Protein AF-A0A8H8SWU2-F1 (afdb_monomer_lite)

pLDDT: mean 76.62, std 19.11, range [28.39, 96.44]

Foldseek 3Di:
DLPLVVVVVVVVPDDDDDDDDDDDDPDLVCPVCVLVVVLVPDPPPDPDSQPCLPDPVVLVVLLVLLVVLQVVFPQHQPDPPVLSVVSSCLSSVQSVPDPLSSLLSVLLSSQSVCSVVVPCVCLVVSVVSLVVSLVVLVVVCVDPDDPVVNLVSLLSNLSSLLSCLRRRDPDDSVVSLLVNVVSLLVSQVVDPVLADDPRDNQARALLSQQQDSRQSSVSSLQCQLSCCVVVVNARNGHHDLDDPDDRPSDTPNCSNRVDDSVVSSVSNLVRCVSVVPPPRDDDD

Sequence (284 aa):
MIYPIYLRLQVRQLVPAGPVGTPGHRGSASVFRQIIKLYSQLPKSLSDPFNFLDDQWFIQHIVAQTEGTMGYWYFRPLQKCDSRQQIQLKVSGRLNNTKFTRWIYLAVIGIVRSFLTGDMSHIQLHNSWMDYIQGSLAAELTLDLAPREMQERWSEWLHVSLIKTVFINNLNAYQALRNIAPIFLQVIYSMPTLWPAHSDLARVPLPGILDLPTHQFAYFSLIDCTYAMVSGLPQQVEYDTTIHSPLPSSSRYQITHGFPNELLLMLADINACRDMSPHARRRG

Radius of gyration: 19.98 Å; chains: 1; bounding box: 65×40×62 Å

Secondary structure (DSSP, 8-state):
--HHHHHHHHTTT------------TTSHHHHHHHHHHHHHS-TT-S-TTGGGGSHHHHHHHHHHHHHHHTT-SS--S-HHHHHHHHHHHHHHHHTT-HHHHHHHHHHHHHHHHHHHT--TTHHHHHHHHHHHHHHHHHHTTS---HHHHHHHHHHHHHHHHHIIIII--S-HHHHHHHHHHHHHHHHHT-GGGS-TT--TTSEEHHHHHHSS-SHHHHHHHHHHHHHHHH-PPPSSPEE---SSPPPTT-HHHHHHS--HHHHHHHHHHHHHHTT-TTS----

Structure (mmCIF, N/CA/C/O backbone):
data_AF-A0A8H8SWU2-F1
#
_entry.id   AF-A0A8H8SWU2-F1
#
loop_
_atom_site.group_PDB
_atom_site.id
_atom_site.type_symbol
_atom_site.label_atom_id
_atom_site.label_alt_id
_atom_site.label_comp_id
_atom_site.label_asym_id
_atom_site.label_entity_id
_atom_site.label_seq_id
_atom_site.pdbx_PDB_ins_code
_atom_site.Cartn_x
_atom_site.Cartn_y
_atom_site.Cartn_z
_atom_site.occupancy
_atom_site.B_iso_or_equiv
_atom_site.auth_seq_id
_atom_site.auth_comp_id
_atom_site.auth_asym_id
_atom_site.auth_atom_id
_atom_site.pdbx_PDB_model_num
ATOM 1 N N . MET A 1 1 ? 8.836 4.139 10.168 1.00 44.00 1 MET A N 1
ATOM 2 C CA . MET A 1 1 ? 7.844 3.079 10.459 1.00 44.00 1 MET A CA 1
ATOM 3 C C . MET A 1 1 ? 8.453 1.663 10.339 1.00 44.00 1 MET A C 1
ATOM 5 O O . MET A 1 1 ? 7.786 0.756 9.878 1.00 44.00 1 MET A O 1
ATOM 9 N N . ILE A 1 2 ? 9.694 1.452 10.813 1.00 36.22 2 ILE A N 1
ATOM 10 C CA . ILE A 1 2 ? 10.318 0.116 11.021 1.00 36.22 2 ILE A CA 1
ATOM 11 C C . ILE A 1 2 ? 9.847 -0.491 12.365 1.00 36.22 2 ILE A C 1
ATOM 13 O O . ILE A 1 2 ? 9.845 -1.699 12.577 1.00 36.22 2 ILE A O 1
ATOM 17 N N . TYR A 1 3 ? 9.354 0.377 13.253 1.00 32.00 3 TYR A N 1
ATOM 18 C CA . TYR A 1 3 ? 8.929 0.075 14.615 1.00 32.00 3 TYR A CA 1
ATOM 19 C C . TYR A 1 3 ? 7.795 -0.960 14.752 1.00 32.00 3 TYR A C 1
ATOM 21 O O . TYR A 1 3 ? 7.921 -1.793 15.637 1.00 32.00 3 TYR A O 1
ATOM 29 N N . PRO A 1 4 ? 6.726 -1.011 13.926 1.00 42.41 4 PRO A N 1
ATOM 30 C CA . PRO A 1 4 ? 5.645 -1.976 14.158 1.00 42.41 4 PRO A CA 1
ATOM 31 C C . PRO A 1 4 ? 6.053 -3.437 13.951 1.00 42.41 4 PRO A C 1
ATOM 33 O O . PRO A 1 4 ? 5.620 -4.315 14.695 1.00 42.41 4 PRO A O 1
ATOM 36 N N . ILE A 1 5 ? 6.931 -3.682 12.974 1.00 40.34 5 ILE A N 1
ATOM 37 C CA . ILE A 1 5 ? 7.458 -5.016 12.665 1.00 40.34 5 ILE A CA 1
ATOM 38 C C . ILE A 1 5 ? 8.528 -5.404 13.700 1.00 40.34 5 ILE A C 1
ATOM 40 O O . ILE A 1 5 ? 8.517 -6.527 14.199 1.00 40.34 5 ILE A O 1
ATOM 44 N N . TYR A 1 6 ? 9.389 -4.459 14.103 1.00 29.55 6 TYR A N 1
ATOM 45 C CA . TYR A 1 6 ? 10.455 -4.705 15.083 1.00 29.55 6 TYR A CA 1
ATOM 46 C C . TYR A 1 6 ? 9.938 -4.861 16.530 1.00 29.55 6 TYR A C 1
ATOM 48 O O . TYR A 1 6 ? 10.383 -5.762 17.240 1.00 29.55 6 TYR A O 1
ATOM 56 N N . LEU A 1 7 ? 8.946 -4.067 16.969 1.00 36.44 7 LEU A N 1
ATOM 57 C CA . LEU A 1 7 ? 8.389 -4.177 18.329 1.00 36.44 7 LEU A CA 1
ATOM 58 C C . LEU A 1 7 ? 7.628 -5.492 18.530 1.00 36.44 7 LEU A C 1
ATOM 60 O O . LEU A 1 7 ? 7.727 -6.093 19.595 1.00 36.44 7 LEU A O 1
ATOM 64 N N . ARG A 1 8 ? 6.901 -5.988 17.516 1.00 39.88 8 ARG A N 1
ATOM 65 C CA . ARG A 1 8 ? 6.220 -7.293 17.619 1.00 39.88 8 ARG A CA 1
ATOM 66 C C . ARG A 1 8 ? 7.202 -8.463 17.728 1.00 39.88 8 ARG A C 1
ATOM 68 O O . ARG A 1 8 ? 6.866 -9.460 18.364 1.00 39.88 8 ARG A O 1
ATOM 75 N N . LEU A 1 9 ? 8.399 -8.343 17.149 1.00 35.00 9 LEU A N 1
ATOM 76 C CA . LEU A 1 9 ? 9.459 -9.346 17.283 1.00 35.00 9 LEU A CA 1
ATOM 77 C C . LEU A 1 9 ? 10.147 -9.278 18.660 1.00 35.00 9 LEU A C 1
ATOM 79 O O . LEU A 1 9 ? 10.429 -10.325 19.238 1.00 35.00 9 LEU A O 1
ATOM 83 N N . GLN A 1 10 ? 10.333 -8.085 19.238 1.00 29.61 10 GLN A N 1
ATOM 84 C CA . GLN A 1 10 ? 10.930 -7.916 20.575 1.00 29.61 10 GLN A CA 1
ATOM 85 C C . GLN A 1 10 ? 9.982 -8.233 21.744 1.00 29.61 10 GLN A C 1
ATOM 87 O O . GLN A 1 10 ? 10.427 -8.788 22.747 1.00 29.61 10 GLN A O 1
ATOM 92 N N . VAL A 1 11 ? 8.675 -7.966 21.623 1.00 34.31 11 VAL A N 1
ATOM 93 C CA . VAL A 1 11 ? 7.683 -8.260 22.685 1.00 34.31 11 VAL A CA 1
ATOM 94 C C . VAL A 1 11 ? 7.559 -9.769 22.975 1.00 34.31 11 VAL A C 1
ATOM 96 O O . VAL A 1 11 ? 7.060 -10.158 24.025 1.00 34.31 11 VAL A O 1
ATOM 99 N N . ARG A 1 12 ? 8.081 -10.646 22.104 1.00 37.50 12 ARG A N 1
ATOM 100 C CA . ARG A 1 12 ? 8.150 -12.096 22.360 1.00 37.50 12 ARG A CA 1
ATOM 101 C C . ARG A 1 12 ? 9.291 -12.539 23.285 1.00 37.50 12 ARG A C 1
ATOM 103 O O . ARG A 1 12 ? 9.260 -13.690 23.704 1.00 37.50 12 ARG A O 1
ATOM 110 N N . GLN A 1 13 ? 10.276 -11.692 23.601 1.00 33.66 13 GLN A N 1
ATOM 111 C CA . GLN A 1 13 ? 11.472 -12.134 24.341 1.00 33.66 13 GLN A CA 1
ATOM 112 C C . GLN A 1 13 ? 11.613 -11.611 25.773 1.00 33.66 13 GLN A C 1
ATOM 114 O O . GLN A 1 13 ? 12.498 -12.080 26.481 1.00 33.66 13 GLN A O 1
ATOM 119 N N . LEU A 1 14 ? 10.754 -10.710 26.254 1.00 31.16 14 LEU A N 1
ATOM 120 C CA . LEU A 1 14 ? 10.855 -10.209 27.628 1.00 31.16 14 LEU A CA 1
ATOM 121 C C . LEU A 1 14 ? 9.473 -10.057 28.269 1.00 31.16 14 LEU A C 1
ATOM 123 O O . LEU A 1 14 ? 8.793 -9.050 28.098 1.00 31.16 14 LEU A O 1
ATOM 127 N N . VAL A 1 15 ? 9.092 -11.065 29.052 1.00 37.22 15 VAL A N 1
ATOM 128 C CA . VAL A 1 15 ? 8.190 -10.905 30.199 1.00 37.22 15 VAL A CA 1
ATOM 129 C C . VAL A 1 15 ? 9.073 -11.037 31.439 1.00 37.22 15 VAL A C 1
ATOM 131 O O . VAL A 1 15 ? 9.775 -12.039 31.576 1.00 37.22 15 VAL A O 1
ATOM 134 N N . PRO A 1 16 ? 9.088 -10.025 32.320 1.00 33.72 16 PRO A N 1
ATOM 135 C CA . PRO A 1 16 ? 8.456 -10.255 33.615 1.00 33.72 16 PRO A CA 1
ATOM 136 C C . PRO A 1 16 ? 7.564 -9.104 34.104 1.00 33.72 16 PRO A C 1
ATOM 138 O O . PRO A 1 16 ? 7.614 -7.970 33.635 1.00 33.72 16 PRO A O 1
ATOM 141 N N . ALA A 1 17 ? 6.709 -9.485 35.052 1.00 34.94 17 ALA A N 1
ATOM 142 C CA . ALA A 1 17 ? 5.621 -8.740 35.665 1.00 34.94 17 ALA A CA 1
ATOM 143 C C . ALA A 1 17 ? 6.065 -7.672 36.685 1.00 34.94 17 ALA A C 1
ATOM 145 O O . ALA A 1 17 ? 7.086 -7.832 37.347 1.00 34.94 17 ALA A O 1
ATOM 146 N N . GLY A 1 18 ? 5.215 -6.661 36.908 1.00 28.52 18 GLY A N 1
ATOM 147 C CA . GLY A 1 18 ? 5.232 -5.846 38.133 1.00 28.52 18 GLY A CA 1
ATOM 148 C C . GLY A 1 18 ? 4.780 -4.388 37.947 1.00 28.52 18 GLY A C 1
ATOM 149 O O . GLY A 1 18 ? 5.318 -3.729 37.064 1.00 28.52 18 GLY A O 1
ATOM 150 N N . PRO A 1 19 ? 3.817 -3.858 38.735 1.00 54.34 19 PRO A N 1
ATOM 151 C CA . PRO A 1 19 ? 3.089 -2.625 38.411 1.00 54.34 19 PRO A CA 1
ATOM 152 C C . PRO A 1 19 ? 3.571 -1.395 39.199 1.00 54.34 19 PRO A C 1
ATOM 154 O O . PRO A 1 19 ? 3.908 -1.517 40.370 1.00 54.34 19 PRO A O 1
ATOM 157 N N . VAL A 1 20 ? 3.468 -0.192 38.617 1.00 31.98 20 VAL A N 1
ATOM 158 C CA . VAL A 1 20 ? 3.380 1.085 39.361 1.00 31.98 20 VAL A CA 1
ATOM 159 C C . VAL A 1 20 ? 2.509 2.069 38.572 1.00 31.98 20 VAL A C 1
ATOM 161 O O . VAL A 1 20 ? 2.635 2.183 37.355 1.00 31.98 20 VAL A O 1
ATOM 164 N N . GLY A 1 21 ? 1.573 2.724 39.264 1.00 28.39 21 GLY A N 1
ATOM 165 C CA . GLY A 1 21 ? 0.477 3.482 38.667 1.00 28.39 21 GLY A CA 1
ATOM 166 C C . GLY A 1 21 ? 0.560 5.012 38.689 1.00 28.39 21 GLY A C 1
ATOM 167 O O . GLY A 1 21 ? 1.433 5.625 39.294 1.00 28.39 21 GLY A O 1
ATOM 168 N N . THR A 1 22 ? -0.515 5.559 38.101 1.00 30.58 22 THR A N 1
ATOM 169 C CA . THR A 1 22 ? -1.047 6.944 38.070 1.00 30.58 22 THR A CA 1
ATOM 170 C C . THR A 1 22 ? -0.366 7.954 37.122 1.00 30.58 22 THR A C 1
ATOM 172 O O . THR A 1 22 ? 0.824 7.828 36.864 1.00 30.58 22 THR A O 1
ATOM 175 N N . PRO A 1 23 ? -1.060 9.019 36.647 1.00 36.50 23 PRO A N 1
ATOM 176 C CA . PRO A 1 23 ? -2.498 9.179 36.386 1.00 36.50 23 PRO A CA 1
ATOM 177 C C . PRO A 1 23 ? -2.835 9.753 34.982 1.00 36.50 23 PRO A C 1
ATOM 179 O O . PRO A 1 23 ? -2.138 10.589 34.424 1.00 36.50 23 PRO A O 1
ATOM 182 N N . GLY A 1 24 ? -4.018 9.388 34.473 1.00 33.84 24 GLY A N 1
ATOM 183 C CA . GLY A 1 24 ? -4.935 10.332 33.819 1.00 33.84 24 GLY A CA 1
ATOM 184 C C . GLY A 1 24 ? -4.588 10.909 32.441 1.00 33.84 24 GLY A C 1
ATOM 185 O O . GLY A 1 24 ? -4.357 12.106 32.327 1.00 33.84 24 GLY A O 1
ATOM 186 N N . HIS A 1 25 ? -4.791 10.137 31.369 1.00 35.16 25 HIS A N 1
ATOM 187 C CA . HIS A 1 25 ? -5.171 10.689 30.057 1.00 35.16 25 HIS A CA 1
ATOM 188 C C . HIS A 1 25 ? -6.421 9.981 29.518 1.00 35.16 25 HIS A C 1
ATOM 190 O O . HIS A 1 25 ? -6.392 9.042 28.725 1.00 35.16 25 HIS A O 1
ATOM 196 N N . ARG A 1 26 ? -7.569 10.462 30.006 1.00 34.72 26 ARG A N 1
ATOM 197 C CA . ARG A 1 26 ? -8.936 10.001 29.719 1.00 34.72 26 ARG A CA 1
ATOM 198 C C . ARG A 1 26 ? -9.427 10.490 28.339 1.00 34.72 26 ARG A C 1
ATOM 200 O O . ARG A 1 26 ? -10.476 11.111 28.247 1.00 34.72 26 ARG A O 1
ATOM 207 N N . GLY A 1 27 ? -8.655 10.255 27.273 1.00 43.28 27 GLY A N 1
ATOM 208 C CA . GLY A 1 27 ? -8.936 10.806 25.933 1.00 43.28 27 GLY A CA 1
ATOM 209 C C . GLY A 1 27 ? -9.269 9.795 24.826 1.00 43.28 27 GLY A C 1
ATOM 210 O O . GLY A 1 27 ? -9.875 10.172 23.832 1.00 43.28 27 GLY A O 1
ATOM 211 N N . SER A 1 28 ? -8.903 8.515 24.968 1.00 45.69 28 SER A N 1
ATOM 212 C CA . SER A 1 28 ? -9.044 7.508 23.890 1.00 45.69 28 SER A CA 1
ATOM 213 C C . SER A 1 28 ? -10.372 6.738 23.949 1.00 45.69 28 SER A C 1
ATOM 215 O O . SER A 1 28 ? -11.098 6.646 22.961 1.00 45.69 28 SER A O 1
ATOM 217 N N . ALA A 1 29 ? -10.772 6.303 25.149 1.00 43.69 29 ALA A N 1
ATOM 218 C CA . ALA A 1 29 ? -12.037 5.600 25.388 1.00 43.69 29 ALA A CA 1
ATOM 219 C C . ALA A 1 29 ? -13.292 6.461 25.127 1.00 43.69 29 ALA A C 1
ATOM 221 O O . ALA A 1 29 ? -14.401 5.933 25.122 1.00 43.69 29 ALA A O 1
ATOM 222 N N . SER A 1 30 ? -13.135 7.775 24.931 1.00 50.62 30 SER A N 1
ATOM 223 C CA . SER A 1 30 ? -14.238 8.717 24.710 1.00 50.62 30 SER A CA 1
ATOM 224 C C . SER A 1 30 ? -14.767 8.680 23.280 1.00 50.62 30 SER A C 1
ATOM 226 O O . SER A 1 30 ? -15.975 8.701 23.110 1.00 50.62 30 SER A O 1
ATOM 228 N N . VAL A 1 31 ? -13.904 8.591 22.262 1.00 48.97 31 VAL A N 1
ATOM 229 C CA . VAL A 1 31 ? -14.303 8.812 20.856 1.00 48.97 31 VAL A CA 1
ATOM 230 C C . VAL A 1 31 ? -15.020 7.598 20.274 1.00 48.97 31 VAL A C 1
ATOM 232 O O . VAL A 1 31 ? -16.099 7.742 19.716 1.00 48.97 31 VAL A O 1
ATOM 235 N N . PHE A 1 32 ? -14.501 6.385 20.485 1.00 49.84 32 PHE A N 1
ATOM 236 C CA . PHE A 1 32 ? -15.190 5.160 20.059 1.00 49.84 32 PHE A CA 1
ATOM 237 C C . PHE A 1 32 ? -16.475 4.919 20.848 1.00 49.84 32 PHE A C 1
ATOM 239 O O . PHE A 1 32 ? -17.486 4.542 20.264 1.00 49.84 32 PHE A O 1
ATOM 246 N N . ARG A 1 33 ? -16.489 5.219 22.157 1.00 51.34 33 ARG A N 1
ATOM 247 C CA . ARG A 1 33 ? -17.743 5.237 22.921 1.00 51.34 33 ARG A CA 1
ATOM 248 C C . ARG A 1 33 ? -18.673 6.342 22.453 1.00 51.34 33 ARG A C 1
ATOM 250 O O . ARG A 1 33 ? -19.863 6.109 22.495 1.00 51.34 33 ARG A O 1
ATOM 257 N N . GLN A 1 34 ? -18.190 7.505 22.018 1.00 51.78 34 GLN A N 1
ATOM 258 C CA . GLN A 1 34 ? -19.027 8.572 21.462 1.00 51.78 34 GLN A CA 1
ATOM 259 C C . GLN A 1 34 ? -19.604 8.176 20.110 1.00 51.78 34 GLN A C 1
ATOM 261 O O . GLN A 1 34 ? -20.789 8.387 19.928 1.00 51.78 34 GLN A O 1
ATOM 266 N N . ILE A 1 35 ? -18.840 7.541 19.218 1.00 57.09 35 ILE A N 1
ATOM 267 C CA . ILE A 1 35 ? -19.334 7.028 17.931 1.00 57.09 35 ILE A CA 1
ATOM 268 C C . ILE A 1 35 ? -20.343 5.898 18.166 1.00 57.09 35 ILE A C 1
ATOM 270 O O . ILE A 1 35 ? -21.431 5.944 17.611 1.00 57.09 35 ILE A O 1
ATOM 274 N N . ILE A 1 36 ? -20.058 4.943 19.061 1.00 54.06 36 ILE A N 1
ATOM 275 C CA . ILE A 1 36 ? -21.003 3.875 19.444 1.00 54.06 36 ILE A CA 1
ATOM 276 C C . ILE A 1 36 ? -22.222 4.439 20.195 1.00 54.06 36 ILE A C 1
ATOM 278 O O . ILE A 1 36 ? -23.331 3.945 20.024 1.00 54.06 36 ILE A O 1
ATOM 282 N N . LYS A 1 37 ? -22.056 5.483 21.015 1.00 48.59 37 LYS A N 1
ATOM 283 C CA . LYS A 1 37 ? -23.148 6.149 21.741 1.00 48.59 37 LYS A CA 1
ATOM 284 C C . LYS A 1 37 ? -24.030 6.950 20.786 1.00 48.59 37 LYS A C 1
ATOM 286 O O . LYS A 1 37 ? -25.243 6.805 20.861 1.00 48.59 37 LYS A O 1
ATOM 291 N N . LEU A 1 38 ? -23.438 7.711 19.866 1.00 48.78 38 LEU A N 1
ATOM 292 C CA . LEU A 1 38 ? -24.122 8.379 18.755 1.00 48.78 38 LEU A CA 1
ATOM 293 C C . LEU A 1 38 ? -24.881 7.346 17.915 1.00 48.78 38 LEU A C 1
ATOM 295 O O . LEU A 1 38 ? -26.066 7.521 17.661 1.00 48.78 38 LEU A O 1
ATOM 299 N N . TYR A 1 39 ? -24.241 6.217 17.605 1.00 47.94 39 TYR A N 1
ATOM 300 C CA . TYR A 1 39 ? -24.846 5.089 16.900 1.00 47.94 39 TYR A CA 1
ATOM 301 C C . TYR A 1 39 ? -26.035 4.473 17.653 1.00 47.94 39 TYR A C 1
ATOM 303 O O . TYR A 1 39 ? -27.092 4.252 17.075 1.00 47.94 39 TYR A O 1
ATOM 311 N N . SER A 1 40 ? -25.907 4.257 18.966 1.00 44.28 40 SER A N 1
ATOM 312 C CA . SER A 1 40 ? -26.980 3.712 19.812 1.00 44.28 40 SER A CA 1
ATOM 313 C C . SER A 1 40 ? -28.162 4.668 20.023 1.00 44.28 40 SER A C 1
ATOM 315 O O . SER A 1 40 ? -29.212 4.239 20.496 1.00 44.28 40 SER A O 1
ATOM 317 N N . GLN A 1 41 ? -27.985 5.955 19.704 1.00 40.69 41 GLN A N 1
ATOM 318 C CA . GLN A 1 41 ? -28.982 7.017 19.863 1.00 40.69 41 GLN A CA 1
ATOM 319 C C . GLN A 1 41 ? -29.679 7.396 18.546 1.00 40.69 41 GLN A C 1
ATOM 321 O O . GLN A 1 41 ? -30.662 8.136 18.576 1.00 40.69 41 GLN A O 1
ATOM 326 N N . LEU A 1 42 ? -29.207 6.896 17.400 1.00 37.84 42 LEU A N 1
ATOM 327 C CA . LEU A 1 42 ? -29.826 7.133 16.097 1.00 37.84 42 LEU A CA 1
ATOM 328 C C . LEU A 1 42 ? -31.060 6.223 15.908 1.00 37.84 42 LEU A C 1
ATOM 330 O O . LEU A 1 42 ? -31.004 5.034 16.237 1.00 37.84 42 LEU A O 1
ATOM 334 N N . PRO A 1 43 ? -32.187 6.740 15.377 1.00 31.89 43 PRO A N 1
ATOM 335 C CA . PRO A 1 43 ? -33.348 5.920 15.045 1.00 31.89 43 PRO A CA 1
ATOM 336 C C . PRO A 1 43 ? -32.945 4.795 14.086 1.00 31.89 43 PRO A C 1
ATOM 338 O O . PRO A 1 43 ? -32.294 5.043 13.072 1.00 31.89 43 PRO A O 1
ATOM 341 N N . LYS A 1 44 ? -33.378 3.560 14.373 1.00 43.72 44 LYS A N 1
ATOM 342 C CA . LYS A 1 44 ? -33.086 2.342 13.585 1.00 43.72 44 LYS A CA 1
ATOM 343 C C . LYS A 1 44 ? -33.573 2.388 12.119 1.00 43.72 44 LYS A C 1
ATOM 345 O O . LYS A 1 44 ? -33.449 1.393 11.418 1.00 43.72 44 LYS A O 1
ATOM 350 N N . SER A 1 45 ? -34.151 3.501 11.669 1.00 35.03 45 SER A N 1
ATOM 351 C CA . SER A 1 45 ? -34.711 3.699 10.329 1.00 35.03 45 SER A CA 1
ATOM 352 C C . SER A 1 45 ? -33.790 4.445 9.351 1.00 35.03 45 SER A C 1
ATOM 354 O O . SER A 1 45 ? -34.193 4.674 8.213 1.00 35.03 45 SER A O 1
ATOM 356 N N . LEU A 1 46 ? -32.565 4.824 9.738 1.00 38.38 46 LEU A N 1
ATOM 357 C CA . LEU A 1 46 ? -31.605 5.440 8.812 1.00 38.38 46 LEU A CA 1
ATOM 358 C C . LEU A 1 46 ? -30.866 4.371 7.994 1.00 38.38 46 LEU A C 1
ATOM 360 O O . LEU A 1 46 ? -30.198 3.502 8.543 1.00 38.38 46 LEU A O 1
ATOM 364 N N . SER A 1 47 ? -31.004 4.446 6.669 1.00 43.12 47 SER A N 1
ATOM 365 C CA . SER A 1 47 ? -30.539 3.433 5.707 1.00 43.12 47 SER A CA 1
ATOM 366 C C . SER A 1 47 ? -29.023 3.414 5.448 1.00 43.12 47 SER A C 1
ATOM 368 O O . SER A 1 47 ? -28.569 2.601 4.651 1.00 43.12 47 SER A O 1
ATOM 370 N N . ASP A 1 48 ? -28.225 4.240 6.128 1.00 52.50 48 ASP A N 1
ATOM 371 C CA . ASP A 1 48 ? -26.764 4.112 6.127 1.00 52.50 48 ASP A CA 1
ATOM 372 C C . ASP A 1 48 ? -26.204 4.558 7.496 1.00 52.50 48 ASP A C 1
ATOM 374 O O . ASP A 1 48 ? -26.393 5.715 7.894 1.00 52.50 48 ASP A O 1
ATOM 378 N N . PRO A 1 49 ? -25.541 3.664 8.255 1.00 53.09 49 PRO A N 1
ATOM 379 C CA . PRO A 1 49 ? -24.984 3.970 9.571 1.00 53.09 49 PRO A CA 1
ATOM 380 C C . PRO A 1 49 ? -23.841 5.006 9.550 1.00 53.09 49 PRO A C 1
ATOM 382 O O . PRO A 1 49 ? -23.343 5.384 10.614 1.00 53.09 49 PRO A O 1
ATOM 385 N N . PHE A 1 50 ? -23.439 5.491 8.370 1.00 60.59 50 PHE A N 1
ATOM 386 C CA . PHE A 1 50 ? -22.259 6.328 8.168 1.00 60.59 50 PHE A CA 1
ATOM 387 C C . PHE A 1 50 ? -22.514 7.730 7.596 1.00 60.59 50 PHE A C 1
ATOM 389 O O . PHE A 1 50 ? -21.548 8.427 7.297 1.00 60.59 50 PHE A O 1
ATOM 396 N N . ASN A 1 51 ? -23.761 8.208 7.514 1.00 62.16 51 ASN A N 1
ATOM 397 C CA . ASN A 1 51 ? -24.056 9.559 6.994 1.00 62.16 51 ASN A CA 1
ATOM 398 C C . ASN A 1 51 ? -23.321 10.697 7.738 1.00 62.16 51 ASN A C 1
ATOM 400 O O . ASN A 1 51 ? -23.067 11.753 7.170 1.00 62.16 51 ASN A O 1
ATOM 404 N N . PHE A 1 52 ? -22.938 10.496 9.005 1.00 67.00 52 PHE A N 1
ATOM 405 C CA . PHE A 1 52 ? -22.157 11.481 9.769 1.00 67.00 52 PHE A CA 1
ATOM 406 C C . PHE A 1 52 ? -20.711 11.646 9.266 1.00 67.00 52 PHE A C 1
ATOM 408 O O . PHE A 1 52 ? -20.038 12.606 9.636 1.00 67.00 52 PHE A O 1
ATOM 415 N N . LEU A 1 53 ? -20.209 10.714 8.449 1.00 69.88 53 LEU A N 1
ATOM 416 C CA . LEU A 1 53 ? -18.864 10.788 7.877 1.00 69.88 53 LEU A CA 1
ATOM 417 C C . LEU A 1 53 ? -18.747 11.848 6.778 1.00 69.88 53 LEU A C 1
ATOM 419 O O . LEU A 1 53 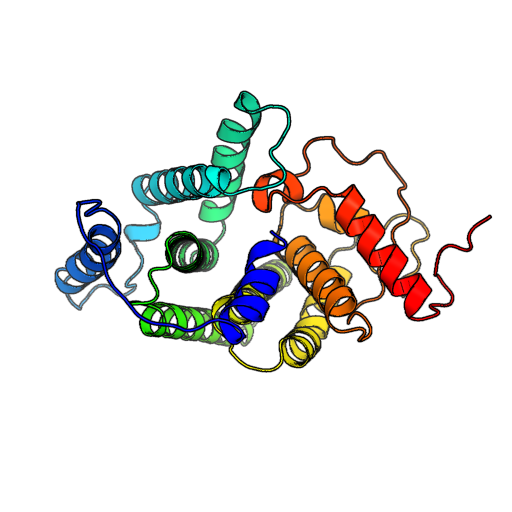? -17.632 12.227 6.426 1.00 69.88 53 LEU A O 1
ATOM 423 N N . ASP A 1 54 ? -19.873 12.335 6.260 1.00 69.81 54 ASP A N 1
ATOM 424 C CA . ASP A 1 54 ? -19.909 13.399 5.256 1.00 69.81 54 ASP A CA 1
ATOM 425 C C . ASP A 1 54 ? -19.831 14.803 5.885 1.00 69.81 54 ASP A C 1
ATOM 427 O O . ASP A 1 54 ? -19.730 15.801 5.172 1.00 69.81 54 ASP A O 1
ATOM 431 N N . ASP A 1 55 ? -19.845 14.899 7.220 1.00 75.25 55 ASP A N 1
ATOM 432 C CA . ASP A 1 55 ? -19.741 16.164 7.944 1.00 75.25 55 ASP A CA 1
ATOM 433 C C . ASP A 1 55 ? -18.313 16.741 7.867 1.00 75.25 55 ASP A C 1
ATOM 435 O O . ASP A 1 55 ? -17.307 16.049 8.063 1.00 75.25 55 ASP A O 1
ATOM 439 N N . GLN A 1 56 ? -18.213 18.056 7.663 1.00 77.31 56 GLN A N 1
ATOM 440 C CA . GLN A 1 56 ? -16.956 18.799 7.716 1.00 77.31 56 GLN A CA 1
ATOM 441 C C . GLN A 1 56 ? -16.227 18.611 9.056 1.00 77.31 56 GLN A C 1
ATOM 443 O O . GLN A 1 56 ? -14.991 18.601 9.098 1.00 77.31 56 GLN A O 1
ATOM 448 N N . TRP A 1 57 ? -16.973 18.418 10.147 1.00 80.81 57 TRP A N 1
ATOM 449 C CA . TRP A 1 57 ? -16.410 18.065 11.447 1.00 80.81 57 TRP A CA 1
ATOM 450 C C . TRP A 1 57 ? -15.596 16.765 11.391 1.00 80.81 57 TRP A C 1
ATOM 452 O O . TRP A 1 57 ? -14.497 16.707 11.949 1.00 80.81 57 TRP A O 1
ATOM 462 N N . PHE A 1 58 ? -16.084 15.736 10.687 1.00 80.19 58 PHE A N 1
ATOM 463 C CA . PHE A 1 58 ? -15.386 14.456 10.563 1.00 80.19 58 PHE A CA 1
ATOM 464 C C . PHE A 1 58 ? -14.060 14.627 9.817 1.00 80.19 58 PHE A C 1
ATOM 466 O O . PHE A 1 58 ? -13.021 14.149 10.278 1.00 80.19 58 PHE A O 1
ATOM 473 N N . ILE A 1 59 ? -14.068 15.377 8.712 1.00 76.94 59 ILE A N 1
ATOM 474 C CA . ILE A 1 59 ? -12.857 15.675 7.936 1.00 76.94 59 ILE A CA 1
ATOM 475 C C . ILE A 1 59 ? -11.813 16.373 8.816 1.00 76.94 59 ILE A C 1
ATOM 477 O O . ILE A 1 59 ? -10.663 15.931 8.886 1.00 76.94 59 ILE A O 1
ATOM 481 N N . GLN A 1 60 ? -12.214 17.420 9.543 1.00 80.31 60 GLN A N 1
ATOM 482 C CA . GLN A 1 60 ? -11.323 18.138 10.461 1.00 80.31 60 GLN A CA 1
ATOM 483 C C . GLN A 1 60 ? -10.794 17.232 11.577 1.00 80.31 60 GLN A C 1
ATOM 485 O O . GLN A 1 60 ? -9.615 17.308 11.933 1.00 80.31 60 GLN A O 1
ATOM 490 N N . HIS A 1 61 ? -11.638 16.344 12.102 1.00 82.19 61 HIS A N 1
ATOM 491 C CA . HIS A 1 61 ? -11.241 15.382 13.118 1.00 82.19 61 HIS A CA 1
ATOM 492 C C . HIS A 1 61 ? -10.164 14.421 12.601 1.00 82.19 61 HIS A C 1
ATOM 494 O O . HIS A 1 61 ? -9.129 14.264 13.249 1.00 82.19 61 HIS A O 1
ATOM 500 N N . ILE A 1 62 ? -10.358 13.813 11.426 1.00 82.69 62 ILE A N 1
ATOM 501 C CA . ILE A 1 62 ? -9.377 12.894 10.829 1.00 82.69 62 ILE A CA 1
ATOM 502 C C . ILE A 1 62 ? -8.053 13.607 10.535 1.00 82.69 62 ILE A C 1
ATOM 504 O O . ILE A 1 62 ? -6.988 13.045 10.804 1.00 82.69 62 ILE A O 1
ATOM 508 N N . VAL A 1 63 ? -8.094 14.850 10.043 1.00 82.12 63 VAL A N 1
ATOM 509 C CA . VAL A 1 63 ? -6.887 15.670 9.842 1.00 82.12 63 VAL A CA 1
ATOM 510 C C . VAL A 1 63 ? -6.145 15.867 11.164 1.00 82.12 63 VAL A C 1
ATOM 512 O O . VAL A 1 63 ? -4.961 15.544 11.244 1.00 82.12 63 VAL A O 1
ATOM 515 N N . ALA A 1 64 ? -6.834 16.307 12.221 1.00 81.94 64 ALA A N 1
ATOM 516 C CA . ALA A 1 64 ? -6.222 16.541 13.530 1.00 81.94 64 ALA A CA 1
ATOM 517 C C . ALA A 1 64 ? -5.617 15.263 14.138 1.00 81.94 64 ALA A C 1
ATOM 519 O O . ALA A 1 64 ? -4.535 15.295 14.727 1.00 81.94 64 ALA A O 1
ATOM 520 N N . GLN A 1 65 ? -6.282 14.116 13.972 1.00 81.50 65 GLN A N 1
ATOM 521 C CA . GLN A 1 65 ? -5.728 12.836 14.414 1.00 81.50 65 GLN A CA 1
ATOM 522 C C . GLN A 1 65 ? -4.488 12.447 13.600 1.00 81.50 65 GLN A C 1
ATOM 524 O O . GLN A 1 65 ? -3.488 12.026 14.180 1.00 81.50 65 GLN A O 1
ATOM 529 N N . THR A 1 66 ? -4.521 12.625 12.276 1.00 79.62 66 THR A N 1
ATOM 530 C CA . THR A 1 66 ? -3.384 12.332 11.389 1.00 79.62 66 THR A CA 1
ATOM 531 C C . THR A 1 66 ? -2.169 13.180 11.770 1.00 79.62 66 THR A C 1
ATOM 533 O O . THR A 1 66 ? -1.080 12.635 11.953 1.00 79.62 66 THR A O 1
ATOM 536 N N . GLU A 1 67 ? -2.361 14.482 12.001 1.00 80.50 67 GLU A N 1
ATOM 537 C CA . GLU A 1 67 ? -1.324 15.384 12.522 1.00 80.50 67 GLU A CA 1
ATOM 538 C C . GLU A 1 67 ? -0.746 14.881 13.852 1.00 80.50 67 GLU A C 1
ATOM 540 O O . GLU A 1 67 ? 0.473 14.823 14.023 1.00 80.50 67 GLU A O 1
ATOM 545 N N . GLY A 1 68 ? -1.607 14.446 14.778 1.00 80.12 68 GLY A N 1
ATOM 546 C CA . GLY A 1 68 ? -1.187 13.878 16.059 1.00 80.12 68 GLY A CA 1
ATOM 547 C C . GLY A 1 68 ? -0.280 12.652 15.908 1.00 80.12 68 GLY A C 1
ATOM 548 O O . GLY A 1 68 ? 0.692 12.504 16.652 1.00 80.12 68 GLY A O 1
ATOM 549 N N . THR A 1 69 ? -0.532 11.795 14.912 1.00 78.25 69 THR A N 1
ATOM 550 C CA . THR A 1 69 ? 0.311 10.610 14.665 1.00 78.25 69 THR A CA 1
ATOM 551 C C . THR A 1 69 ? 1.705 10.946 14.128 1.00 78.25 69 THR A C 1
ATOM 553 O O . THR A 1 69 ? 2.637 10.168 14.342 1.00 78.25 69 THR A O 1
ATOM 556 N N . MET A 1 70 ? 1.904 12.121 13.517 1.00 76.75 70 MET A N 1
ATOM 557 C CA . MET A 1 70 ? 3.220 12.549 13.017 1.00 76.75 70 MET A CA 1
ATOM 558 C C . MET A 1 70 ? 4.260 12.692 14.128 1.00 76.75 70 MET A C 1
ATOM 560 O O . MET A 1 70 ? 5.458 12.543 13.884 1.00 76.75 70 MET A O 1
ATOM 564 N N . GLY A 1 71 ? 3.818 12.965 15.362 1.00 78.25 71 GLY A N 1
ATOM 565 C CA . GLY A 1 71 ? 4.701 13.036 16.527 1.00 78.25 71 GLY A CA 1
ATOM 566 C C . GLY A 1 71 ? 5.534 11.763 16.717 1.00 78.25 71 GLY A C 1
ATOM 567 O O . GLY A 1 71 ? 6.669 11.843 17.194 1.00 78.25 71 GLY A O 1
ATOM 568 N N . TYR A 1 72 ? 5.009 10.623 16.258 1.00 77.81 72 TYR A N 1
ATOM 569 C CA . TYR A 1 72 ? 5.618 9.299 16.359 1.00 77.81 72 TYR A CA 1
ATOM 570 C C . TYR A 1 72 ? 6.505 8.922 15.162 1.00 77.81 72 TYR A C 1
ATOM 572 O O . TYR A 1 72 ? 7.082 7.832 15.143 1.00 77.81 72 TYR A O 1
ATOM 580 N N . TRP A 1 73 ? 6.629 9.773 14.139 1.00 79.56 73 TRP A N 1
ATOM 581 C CA . TRP A 1 73 ? 7.491 9.465 13.000 1.00 79.56 73 TRP A CA 1
ATOM 582 C C . TRP A 1 73 ? 8.962 9.635 13.351 1.00 79.56 73 TRP A C 1
ATOM 584 O O . TRP A 1 73 ? 9.386 10.675 13.857 1.00 79.56 73 TRP A O 1
ATOM 594 N N . 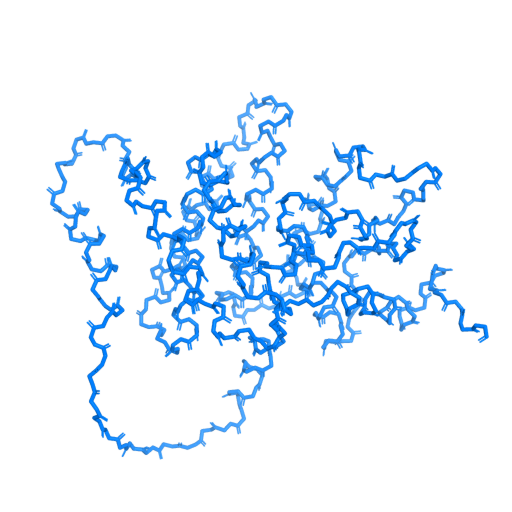TYR A 1 74 ? 9.735 8.601 13.016 1.00 81.38 74 TYR A N 1
ATOM 595 C CA . TYR A 1 74 ? 11.186 8.605 13.154 1.00 81.38 74 TYR A CA 1
ATOM 596 C C . TYR A 1 74 ? 11.834 9.567 12.149 1.00 81.38 74 TYR A C 1
ATOM 598 O O . TYR A 1 74 ? 12.584 10.456 12.540 1.00 81.38 74 TYR A O 1
ATOM 606 N N . PHE A 1 75 ? 11.486 9.448 10.862 1.00 80.06 75 PHE A N 1
ATOM 607 C CA . PHE A 1 75 ? 11.920 10.400 9.843 1.00 80.06 75 PHE A CA 1
ATOM 608 C C . PHE A 1 75 ? 10.882 11.514 9.731 1.00 80.06 75 PHE A C 1
ATOM 610 O O . PHE A 1 75 ? 9.777 11.309 9.225 1.00 80.06 75 PHE A O 1
ATOM 617 N N . ARG A 1 76 ? 11.231 12.695 10.240 1.00 73.81 76 ARG A N 1
ATOM 618 C CA . ARG A 1 76 ? 10.373 13.879 10.175 1.00 73.81 76 ARG A CA 1
ATOM 619 C C . ARG A 1 76 ? 10.685 14.679 8.908 1.00 73.81 76 ARG A C 1
ATOM 621 O O . ARG A 1 76 ? 11.864 14.862 8.607 1.00 73.81 76 ARG A O 1
ATOM 628 N N . PRO A 1 77 ? 9.671 15.182 8.181 1.00 66.00 77 PRO A N 1
ATOM 629 C CA . PRO A 1 77 ? 9.897 16.131 7.097 1.00 66.00 77 PRO A CA 1
ATOM 630 C C . PRO A 1 77 ? 10.677 17.351 7.608 1.00 66.00 77 PRO A C 1
ATOM 632 O O . PRO A 1 77 ? 10.381 17.867 8.688 1.00 66.00 77 PRO A O 1
ATOM 635 N N . LEU A 1 78 ? 11.666 17.810 6.835 1.00 62.12 78 LEU A N 1
ATOM 636 C CA . LEU A 1 78 ? 12.547 18.927 7.208 1.00 62.12 78 LEU A CA 1
ATOM 637 C C . LEU A 1 78 ? 11.785 20.262 7.350 1.00 62.12 78 LEU A C 1
ATOM 639 O O . LEU A 1 78 ? 12.185 21.116 8.136 1.00 62.12 78 LEU A O 1
ATOM 643 N N . GLN A 1 79 ? 10.656 20.425 6.652 1.00 63.81 79 GLN A N 1
ATOM 644 C CA . GLN A 1 79 ? 9.811 21.624 6.692 1.00 63.81 79 GLN A CA 1
ATOM 645 C C . GLN A 1 79 ? 8.478 21.342 7.404 1.00 63.81 79 GLN A C 1
ATOM 647 O O . GLN A 1 79 ? 7.532 20.801 6.832 1.00 63.81 79 GLN A O 1
ATOM 652 N N . LYS A 1 80 ? 8.391 21.721 8.686 1.00 55.62 80 LYS A N 1
ATOM 653 C CA . LYS A 1 80 ? 7.193 21.502 9.518 1.00 55.62 80 LYS A CA 1
ATOM 654 C C . LYS A 1 80 ? 5.969 22.322 9.077 1.00 55.62 80 LYS A C 1
ATOM 656 O O . LYS A 1 80 ? 4.870 21.773 9.092 1.00 55.62 80 LYS A O 1
ATOM 661 N N . CYS A 1 81 ? 6.128 23.593 8.692 1.00 49.06 81 CYS A N 1
ATOM 662 C CA . CYS A 1 81 ? 4.986 24.482 8.408 1.00 49.06 81 CYS A CA 1
ATOM 663 C C . CYS A 1 81 ? 4.209 24.099 7.139 1.00 49.06 81 CYS A C 1
ATOM 665 O O . CYS A 1 81 ? 2.980 24.065 7.181 1.00 49.06 81 CYS A O 1
ATOM 667 N N . ASP A 1 82 ? 4.896 23.706 6.065 1.00 62.62 82 ASP A N 1
ATOM 668 C CA . ASP A 1 82 ? 4.231 23.306 4.817 1.00 62.62 82 ASP A CA 1
ATOM 669 C C . ASP A 1 82 ? 3.560 21.933 4.929 1.00 62.62 82 ASP A C 1
ATOM 671 O O . ASP A 1 82 ? 2.543 21.671 4.287 1.00 62.62 82 ASP A O 1
ATOM 675 N N . SER A 1 83 ? 4.076 21.058 5.798 1.00 64.50 83 SER A N 1
ATOM 676 C CA . SER A 1 83 ? 3.537 19.705 5.958 1.00 64.50 83 SER A CA 1
ATOM 677 C C . SER A 1 83 ? 2.089 19.698 6.457 1.00 64.50 83 SER A C 1
ATOM 679 O O . SER A 1 83 ? 1.299 18.879 5.997 1.00 64.50 83 SER A O 1
ATOM 681 N N . ARG A 1 84 ? 1.705 20.643 7.327 1.00 69.38 84 ARG A N 1
ATOM 682 C CA . ARG A 1 84 ? 0.373 20.677 7.945 1.00 69.38 84 ARG A CA 1
ATOM 683 C C . ARG A 1 84 ? -0.728 21.025 6.944 1.00 69.38 84 ARG A C 1
ATOM 685 O O . ARG A 1 84 ? -1.672 20.259 6.773 1.00 69.38 84 ARG A O 1
ATOM 692 N N . GLN A 1 85 ? -0.578 22.146 6.238 1.00 73.19 85 GLN A N 1
ATOM 693 C CA . GLN A 1 85 ? -1.530 22.552 5.199 1.00 73.19 85 GLN A CA 1
ATOM 694 C C . GLN A 1 85 ? -1.585 21.521 4.070 1.00 73.19 85 GLN A C 1
ATOM 696 O O . GLN A 1 85 ? -2.664 21.179 3.588 1.00 73.19 85 GLN A O 1
ATOM 701 N N . GLN A 1 86 ? -0.436 20.949 3.694 1.00 74.38 86 GLN A N 1
ATOM 702 C CA . GLN A 1 86 ? -0.402 19.871 2.714 1.00 74.38 86 GLN A CA 1
ATOM 703 C C . GLN A 1 86 ? -1.142 18.619 3.194 1.00 74.38 86 GLN A C 1
ATOM 705 O O . GLN A 1 86 ? -1.845 18.006 2.396 1.00 74.38 86 GLN A O 1
ATOM 710 N N . ILE A 1 87 ? -1.011 18.223 4.462 1.00 74.00 87 ILE A N 1
ATOM 711 C CA . ILE A 1 87 ? -1.754 17.089 5.032 1.00 74.00 87 ILE A CA 1
ATOM 712 C C . ILE A 1 87 ? -3.245 17.382 5.028 1.00 74.00 87 ILE A C 1
ATOM 714 O O . ILE A 1 87 ? -4.013 16.541 4.573 1.00 74.00 87 ILE A O 1
ATOM 718 N N . GLN A 1 88 ? -3.651 18.576 5.458 1.00 77.38 88 GLN A N 1
ATOM 719 C CA . GLN A 1 88 ? -5.053 18.972 5.447 1.00 77.38 88 GLN A CA 1
ATOM 720 C C . GLN A 1 88 ? -5.645 18.883 4.037 1.00 77.38 88 GLN A C 1
ATOM 722 O O . GLN A 1 88 ? -6.669 18.227 3.855 1.00 77.38 88 GLN A O 1
ATOM 727 N N . LEU A 1 89 ? -4.990 19.474 3.033 1.00 78.25 89 LEU A N 1
ATOM 728 C CA . LEU A 1 89 ? -5.444 19.418 1.640 1.00 78.25 89 LEU A CA 1
ATOM 729 C C . LEU A 1 89 ? -5.487 17.978 1.107 1.00 78.25 89 LEU A C 1
ATOM 731 O O . LEU A 1 89 ? -6.457 17.588 0.460 1.00 78.25 89 LEU A O 1
ATOM 735 N N . LYS A 1 90 ? -4.469 17.163 1.411 1.00 76.12 90 LYS A N 1
ATOM 736 C CA . LYS A 1 90 ? -4.367 15.770 0.942 1.00 76.12 90 LYS A CA 1
ATOM 737 C C . LYS A 1 90 ? -5.428 14.868 1.570 1.00 76.12 90 LYS A C 1
ATOM 739 O O . LYS A 1 90 ? -6.097 14.126 0.854 1.00 76.12 90 LYS A O 1
ATOM 744 N N . VAL A 1 91 ? -5.579 14.924 2.891 1.00 78.81 91 VAL A N 1
ATOM 745 C CA . VAL A 1 91 ? -6.555 14.118 3.635 1.00 78.81 91 VAL A CA 1
ATOM 746 C C . VAL A 1 91 ? -7.971 14.552 3.267 1.00 78.81 91 VAL A C 1
ATOM 748 O O . VAL A 1 91 ? -8.777 13.696 2.921 1.00 78.81 91 VAL A O 1
ATOM 751 N N . SER A 1 92 ? -8.257 15.858 3.230 1.00 78.75 92 SER A N 1
ATOM 752 C CA . SER A 1 92 ? -9.590 16.361 2.859 1.00 78.75 92 SER A CA 1
ATOM 753 C C . SER A 1 92 ? -9.954 16.000 1.418 1.00 78.75 92 SER A C 1
ATOM 755 O O . SER A 1 92 ? -11.050 15.508 1.168 1.00 78.75 92 SER A O 1
ATOM 757 N N . GLY A 1 93 ? -9.019 16.162 0.472 1.00 79.00 93 GLY A N 1
ATOM 758 C CA . GLY A 1 93 ? -9.239 15.787 -0.927 1.00 79.00 93 GLY A CA 1
ATOM 759 C C . GLY A 1 93 ? -9.562 14.302 -1.100 1.00 79.00 93 GLY A C 1
ATOM 760 O O . GLY A 1 93 ? -10.423 13.951 -1.900 1.00 79.00 93 GLY A O 1
ATOM 761 N N . ARG A 1 94 ? -8.932 13.424 -0.309 1.00 77.25 94 ARG A N 1
ATOM 762 C CA . ARG A 1 94 ? -9.233 11.986 -0.330 1.00 77.25 94 ARG A CA 1
ATOM 763 C C . ARG A 1 94 ? -10.535 11.622 0.356 1.00 77.25 94 ARG A C 1
ATOM 765 O O . ARG A 1 94 ? -11.287 10.820 -0.185 1.00 77.25 94 ARG A O 1
ATOM 772 N N . LEU A 1 95 ? -10.807 12.192 1.527 1.00 82.12 95 LEU A N 1
ATOM 773 C CA . LEU A 1 95 ? -12.058 11.947 2.244 1.00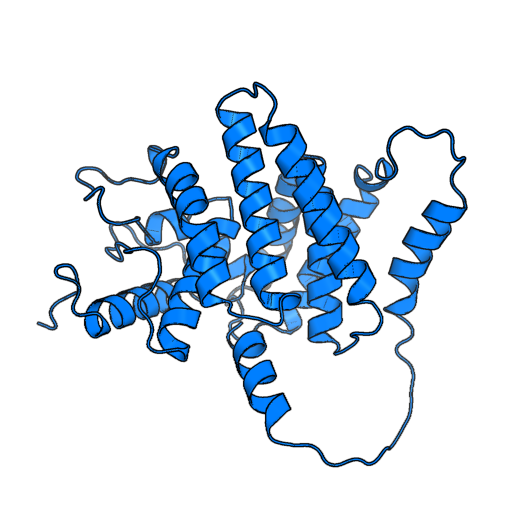 82.12 95 LEU A CA 1
ATOM 774 C C . LEU A 1 95 ? -13.278 12.369 1.418 1.00 82.12 95 LEU A C 1
ATOM 776 O O . LEU A 1 95 ? -14.355 11.835 1.635 1.00 82.12 95 LEU A O 1
ATOM 780 N N . ASN A 1 96 ? -13.109 13.258 0.439 1.00 81.06 96 ASN A N 1
ATOM 781 C CA . ASN A 1 96 ? -14.161 13.642 -0.497 1.00 81.06 96 ASN A CA 1
ATOM 782 C C . ASN A 1 96 ? -14.348 12.690 -1.689 1.00 81.06 96 ASN A C 1
ATOM 784 O O . ASN A 1 96 ? -15.261 12.919 -2.474 1.00 81.06 96 ASN A O 1
ATOM 788 N N . ASN A 1 97 ? -13.533 11.638 -1.831 1.00 82.06 97 ASN A N 1
ATOM 789 C CA . ASN A 1 97 ? -13.596 10.761 -3.000 1.00 82.06 97 ASN A CA 1
ATOM 790 C C . ASN A 1 97 ? -14.754 9.757 -2.914 1.00 82.06 97 ASN A C 1
ATOM 792 O O . ASN A 1 97 ? -15.643 9.744 -3.756 1.00 82.06 97 ASN A O 1
ATOM 796 N N . THR A 1 98 ? -14.766 8.914 -1.878 1.00 85.56 98 THR A N 1
ATOM 797 C CA . THR A 1 98 ? -15.769 7.848 -1.741 1.00 85.56 98 THR A CA 1
ATOM 798 C C . THR A 1 98 ? -16.148 7.623 -0.275 1.00 85.56 98 THR A C 1
ATOM 800 O O . THR A 1 98 ? -15.362 7.905 0.638 1.00 85.56 98 THR A O 1
ATOM 803 N N . LYS A 1 99 ? -17.324 7.017 -0.048 1.00 86.88 99 LYS A N 1
ATOM 804 C CA . LYS A 1 99 ? -17.745 6.551 1.285 1.00 86.88 99 LYS A CA 1
ATOM 805 C C . LYS A 1 99 ? -16.724 5.586 1.906 1.00 86.88 99 LYS A C 1
ATOM 807 O O . LYS A 1 99 ? -16.389 5.720 3.080 1.00 86.88 99 LYS A O 1
ATOM 812 N N . PHE A 1 100 ? -16.145 4.678 1.114 1.00 89.31 100 PHE A N 1
ATOM 813 C CA . PHE A 1 100 ? -15.165 3.707 1.607 1.00 89.31 100 PHE A CA 1
ATOM 814 C C . PHE A 1 100 ? -13.884 4.373 2.050 1.00 89.31 100 PHE A C 1
ATOM 816 O O . PHE A 1 100 ? -13.348 4.003 3.087 1.00 89.31 100 PHE A O 1
ATOM 823 N N . THR A 1 101 ? -13.410 5.391 1.332 1.00 88.69 101 THR A N 1
ATOM 824 C CA . THR A 1 101 ? -12.237 6.139 1.778 1.00 88.69 101 THR A CA 1
ATOM 825 C C . THR A 1 101 ? -12.474 6.711 3.182 1.00 88.69 101 THR A C 1
ATOM 827 O O . THR A 1 101 ? -11.609 6.574 4.046 1.00 88.69 101 THR A O 1
ATOM 830 N N . ARG A 1 102 ? -13.665 7.245 3.479 1.00 86.81 102 ARG A N 1
ATOM 831 C CA . ARG A 1 102 ? -14.010 7.718 4.834 1.00 86.81 102 ARG A CA 1
ATOM 832 C C . ARG A 1 102 ? -14.016 6.584 5.862 1.00 86.81 102 ARG A C 1
ATOM 834 O O . ARG A 1 102 ? -13.422 6.734 6.931 1.00 86.81 102 ARG A O 1
ATOM 841 N N . TRP A 1 103 ? -14.625 5.444 5.526 1.00 89.19 103 TRP A N 1
ATOM 842 C CA . TRP A 1 103 ? -14.686 4.263 6.403 1.00 89.19 103 TRP A CA 1
ATOM 843 C C . TRP A 1 103 ? -13.282 3.747 6.732 1.00 89.19 103 TRP A C 1
ATOM 845 O O . TRP A 1 103 ? -12.959 3.487 7.892 1.00 89.19 103 TRP A O 1
ATOM 855 N N . ILE A 1 104 ? -12.424 3.669 5.714 1.00 89.38 104 ILE A N 1
ATOM 856 C CA . ILE A 1 104 ? -11.036 3.225 5.824 1.00 89.38 104 ILE A CA 1
ATOM 857 C C . ILE A 1 104 ? -10.249 4.170 6.722 1.00 89.38 104 ILE A C 1
ATOM 859 O O . ILE A 1 104 ? -9.595 3.707 7.649 1.00 89.38 104 ILE A O 1
ATOM 863 N N . TYR A 1 105 ? -10.324 5.485 6.504 1.00 87.56 105 TYR A N 1
ATOM 864 C CA . TYR A 1 105 ? -9.593 6.445 7.335 1.00 87.56 105 TYR A CA 1
ATOM 865 C C . TYR A 1 105 ? -10.014 6.378 8.807 1.00 87.56 105 TYR A C 1
ATOM 867 O O . TYR A 1 105 ? -9.146 6.420 9.680 1.00 87.56 105 TYR A O 1
ATOM 875 N N . LEU A 1 106 ? -11.311 6.217 9.092 1.00 85.12 106 LEU A N 1
ATOM 876 C CA . LEU A 1 106 ? -11.809 6.044 10.458 1.00 85.12 106 LEU A CA 1
ATOM 877 C C . LEU A 1 106 ? -11.262 4.764 11.116 1.00 85.12 106 LEU A C 1
ATOM 879 O O . LEU A 1 106 ? -10.797 4.803 12.257 1.00 85.12 106 LEU A O 1
ATOM 883 N N . ALA A 1 107 ? -11.273 3.639 10.401 1.00 87.00 107 ALA A N 1
ATOM 884 C CA . ALA A 1 107 ? -10.737 2.383 10.920 1.00 87.00 107 ALA A CA 1
ATOM 885 C C . ALA A 1 107 ? -9.211 2.456 11.120 1.00 87.00 107 ALA A C 1
ATOM 887 O O . ALA A 1 107 ? -8.699 2.133 12.194 1.00 87.00 107 ALA A O 1
ATOM 888 N N . VAL A 1 108 ? -8.482 2.945 10.113 1.00 86.88 108 VAL A N 1
ATOM 889 C CA . VAL A 1 108 ? -7.017 3.061 10.119 1.00 86.88 108 VAL A CA 1
ATOM 890 C C . VAL A 1 108 ? -6.539 3.967 11.241 1.00 86.88 108 VAL A C 1
ATOM 892 O O . VAL A 1 108 ? -5.627 3.584 11.972 1.00 86.88 108 VAL A O 1
ATOM 895 N N . ILE A 1 109 ? -7.148 5.142 11.429 1.00 84.81 109 ILE A N 1
ATOM 896 C CA . ILE A 1 109 ? -6.710 6.061 12.483 1.00 84.81 109 ILE A CA 1
ATOM 897 C C . ILE A 1 109 ? -6.943 5.470 13.876 1.00 84.81 109 ILE A C 1
ATOM 899 O O . ILE A 1 109 ? -6.097 5.618 14.758 1.00 84.81 109 ILE A O 1
ATOM 903 N N . GLY A 1 110 ? -8.048 4.739 14.053 1.00 83.19 110 GLY A N 1
ATOM 904 C CA . GLY A 1 110 ? -8.340 3.982 15.264 1.00 83.19 110 GLY A CA 1
ATOM 905 C C . GLY A 1 110 ? -7.272 2.938 15.566 1.00 83.19 110 GLY A C 1
ATOM 906 O O . GLY A 1 110 ? -6.713 2.924 16.663 1.00 83.19 110 GLY A O 1
ATOM 907 N N . ILE A 1 111 ? -6.954 2.109 14.571 1.00 85.62 111 ILE A N 1
ATOM 908 C CA . ILE A 1 111 ? -5.946 1.047 14.662 1.00 85.62 111 ILE A CA 1
ATOM 909 C C . ILE A 1 111 ? -4.560 1.624 14.951 1.00 85.62 111 ILE A C 1
ATOM 911 O O . ILE A 1 111 ? -3.894 1.189 15.890 1.00 85.62 111 ILE A O 1
ATOM 915 N N . VAL A 1 112 ? -4.125 2.618 14.171 1.00 83.81 112 VAL A N 1
ATOM 916 C CA . VAL A 1 112 ? -2.806 3.247 14.317 1.00 83.81 112 VAL A CA 1
ATOM 917 C C . VAL A 1 112 ? -2.680 3.895 15.691 1.00 83.81 112 VAL A C 1
ATOM 919 O O . VAL A 1 112 ? -1.658 3.725 16.350 1.00 83.81 112 VAL A O 1
ATOM 922 N N . ARG A 1 113 ? -3.716 4.588 16.172 1.00 82.56 113 ARG A N 1
ATOM 923 C CA . ARG A 1 113 ? -3.699 5.200 17.503 1.00 82.56 113 ARG A CA 1
ATOM 924 C C . ARG A 1 113 ? -3.637 4.150 18.609 1.00 82.56 113 ARG A C 1
ATOM 926 O O . ARG A 1 113 ? -2.764 4.260 19.461 1.00 82.56 113 ARG A O 1
ATOM 933 N N . SER A 1 114 ? -4.493 3.126 18.563 1.00 84.69 114 SER A N 1
ATOM 934 C CA . SER A 1 114 ? -4.445 1.984 19.489 1.00 84.69 114 SER A CA 1
ATOM 935 C C . SER A 1 114 ? -3.054 1.351 19.530 1.00 84.69 114 SER A C 1
ATOM 937 O O . SER A 1 114 ? -2.519 1.094 20.607 1.00 84.69 114 SER A O 1
ATOM 939 N N . PHE A 1 115 ? -2.433 1.164 18.362 1.00 84.19 115 PHE A N 1
ATOM 940 C CA . PHE A 1 115 ? -1.077 0.643 18.247 1.00 84.19 115 PHE A CA 1
ATOM 941 C C . PHE A 1 115 ? -0.041 1.568 18.905 1.00 84.19 115 PHE A C 1
ATOM 943 O O . PHE A 1 115 ? 0.756 1.112 19.721 1.00 84.19 115 PHE A O 1
ATOM 950 N N . LEU A 1 116 ? -0.067 2.868 18.594 1.00 83.50 116 LEU A N 1
ATOM 951 C CA . LEU A 1 116 ? 0.895 3.852 19.106 1.00 83.50 116 LEU A CA 1
ATOM 952 C C . LEU A 1 116 ? 0.764 4.105 20.614 1.00 83.50 116 LEU A C 1
ATOM 954 O O . LEU A 1 116 ? 1.765 4.387 21.269 1.00 83.50 116 LEU A O 1
ATOM 958 N N . THR A 1 117 ? -0.444 4.008 21.175 1.00 83.88 117 THR A N 1
ATOM 959 C CA . THR A 1 117 ? -0.674 4.156 22.621 1.00 83.88 117 THR A CA 1
ATOM 960 C C . THR A 1 117 ? -0.556 2.841 23.388 1.00 83.88 117 THR A C 1
ATOM 962 O O . THR A 1 117 ? -0.655 2.853 24.612 1.00 83.88 117 THR A O 1
ATOM 965 N N . GLY A 1 118 ? -0.396 1.708 22.695 1.00 82.50 118 GLY A N 1
ATOM 966 C CA . GLY A 1 118 ? -0.419 0.373 23.298 1.00 82.50 118 GLY A CA 1
ATOM 967 C C . GLY A 1 118 ? -1.796 -0.068 23.817 1.00 82.50 118 GLY A C 1
ATOM 968 O O . GLY A 1 118 ? -1.884 -1.043 24.560 1.00 82.50 118 GLY A O 1
ATOM 969 N N . ASP A 1 119 ? -2.878 0.621 23.440 1.00 83.44 119 ASP A N 1
ATOM 970 C CA . ASP A 1 119 ? -4.242 0.303 23.879 1.00 83.44 119 ASP A CA 1
ATOM 971 C C . ASP A 1 119 ? -4.907 -0.685 22.912 1.00 83.44 119 ASP A C 1
ATOM 973 O O . ASP A 1 119 ? -5.524 -0.304 21.913 1.00 83.44 119 ASP A O 1
ATOM 977 N N . MET A 1 120 ? -4.779 -1.974 23.231 1.00 80.38 120 MET A N 1
ATOM 978 C CA . MET A 1 120 ? -5.317 -3.084 22.435 1.00 80.38 120 MET A CA 1
ATOM 979 C C . MET A 1 120 ? -6.728 -3.522 22.857 1.00 80.38 120 MET A C 1
ATOM 981 O O . MET A 1 120 ? -7.242 -4.508 22.328 1.00 80.38 120 MET A O 1
ATOM 985 N N . SER A 1 121 ? -7.383 -2.803 23.777 1.00 79.00 121 SER A N 1
ATOM 986 C CA . SER A 1 121 ? -8.703 -3.180 24.317 1.00 79.00 121 SER A CA 1
ATOM 987 C C . SER A 1 121 ? -9.808 -3.280 23.254 1.00 79.00 121 SER A C 1
ATOM 989 O O . SER A 1 121 ? -10.794 -3.990 23.440 1.00 79.00 121 SER A O 1
ATOM 991 N N . HIS A 1 122 ? -9.621 -2.618 22.110 1.00 77.50 122 HIS A N 1
ATOM 992 C CA . HIS A 1 122 ? -10.578 -2.562 21.006 1.00 77.50 122 HIS A CA 1
ATOM 993 C C . HIS A 1 122 ? -10.149 -3.356 19.760 1.00 77.50 122 HIS A C 1
ATOM 995 O O . HIS A 1 122 ? -10.759 -3.208 18.704 1.00 77.50 122 HIS A O 1
ATOM 1001 N N . ILE A 1 123 ? -9.139 -4.230 19.852 1.00 81.62 123 ILE A N 1
ATOM 1002 C CA . ILE A 1 123 ? -8.611 -4.962 18.684 1.00 81.62 123 ILE A CA 1
ATOM 1003 C C . ILE A 1 123 ? -9.669 -5.812 17.958 1.00 81.62 123 ILE A C 1
ATOM 1005 O O . ILE A 1 123 ? -9.675 -5.864 16.730 1.00 81.62 123 ILE A O 1
ATOM 1009 N N . GLN A 1 124 ? -10.602 -6.432 18.690 1.00 81.12 124 GLN A N 1
ATOM 1010 C CA . GLN A 1 124 ? -11.696 -7.215 18.097 1.00 81.12 124 GLN A CA 1
ATOM 1011 C C . GLN A 1 124 ? -12.676 -6.337 17.310 1.00 81.12 124 GLN A C 1
ATOM 1013 O O . GLN A 1 124 ? -13.132 -6.729 16.236 1.00 81.12 124 GLN A O 1
ATOM 1018 N N . LEU A 1 125 ? -12.969 -5.137 17.822 1.00 82.31 125 LEU A N 1
ATOM 1019 C CA . LEU A 1 125 ? -13.815 -4.162 17.139 1.00 82.31 125 LEU A CA 1
ATOM 1020 C C . LEU A 1 125 ? -13.138 -3.681 15.854 1.00 82.31 125 LEU A C 1
ATOM 1022 O O . LEU A 1 125 ? -13.759 -3.713 14.796 1.00 82.31 125 LEU A O 1
ATOM 1026 N N . HIS A 1 126 ? -11.857 -3.309 15.939 1.00 83.50 126 HIS A N 1
ATOM 1027 C CA . HIS A 1 126 ? -11.059 -2.902 14.782 1.00 83.50 126 HIS A CA 1
ATOM 1028 C C . HIS A 1 126 ? -11.020 -3.991 13.707 1.00 83.50 126 HIS A C 1
ATOM 1030 O O . HIS A 1 126 ? -11.209 -3.693 12.532 1.00 83.50 126 HIS A O 1
ATOM 1036 N N . ASN A 1 127 ? -10.838 -5.256 14.098 1.00 84.00 127 ASN A N 1
ATOM 1037 C CA . ASN A 1 127 ? -10.872 -6.377 13.159 1.00 84.00 127 ASN A CA 1
ATOM 1038 C C . ASN A 1 127 ? -12.246 -6.530 12.491 1.00 84.00 127 ASN A C 1
ATOM 1040 O O . ASN A 1 127 ? -12.327 -6.569 11.268 1.00 84.00 127 ASN A O 1
ATOM 1044 N N . SER A 1 128 ? -13.324 -6.508 13.280 1.00 84.75 128 SER A N 1
ATOM 1045 C CA . SER A 1 128 ? -14.698 -6.629 12.764 1.00 84.75 128 SER A CA 1
ATOM 1046 C C . SER A 1 128 ? -15.040 -5.517 11.766 1.00 84.75 128 SER A C 1
ATOM 1048 O O . SER A 1 128 ? -15.709 -5.755 10.764 1.00 84.75 128 SER A O 1
ATOM 1050 N N . TRP A 1 129 ? -14.555 -4.298 12.013 1.00 84.31 129 TRP A N 1
ATOM 1051 C CA . TRP A 1 129 ? -14.706 -3.176 11.087 1.00 84.31 129 TRP A CA 1
ATOM 1052 C C . TRP A 1 129 ? -13.933 -3.390 9.789 1.00 84.31 129 TRP A C 1
ATOM 1054 O O . TRP A 1 129 ? -14.474 -3.159 8.712 1.00 84.31 129 TRP A O 1
ATOM 1064 N N . MET A 1 130 ? -12.688 -3.856 9.869 1.00 87.38 130 MET A N 1
ATOM 1065 C CA . MET A 1 130 ? -11.890 -4.143 8.676 1.00 87.38 130 MET A CA 1
ATOM 1066 C C . MET A 1 130 ? -12.506 -5.269 7.843 1.00 87.38 130 MET A C 1
ATOM 1068 O O . MET A 1 130 ? -12.555 -5.147 6.622 1.00 87.38 130 MET A O 1
ATOM 1072 N N . ASP A 1 131 ? -13.039 -6.310 8.487 1.00 88.25 131 ASP A N 1
ATOM 1073 C CA . ASP A 1 131 ? -13.796 -7.381 7.829 1.00 88.25 131 ASP A CA 1
ATOM 1074 C C . ASP A 1 131 ? -15.040 -6.844 7.119 1.00 88.25 131 ASP A C 1
ATOM 1076 O O . ASP A 1 131 ? -15.277 -7.165 5.954 1.00 88.25 131 ASP A O 1
ATOM 1080 N N . TYR A 1 132 ? -15.805 -5.978 7.787 1.00 89.06 132 TYR A N 1
ATOM 1081 C CA . TYR A 1 132 ? -16.997 -5.363 7.211 1.00 89.06 132 TYR A CA 1
ATOM 1082 C C . TYR A 1 132 ? -16.676 -4.491 5.989 1.00 89.06 132 TYR A C 1
ATOM 1084 O O . TYR A 1 132 ? -17.320 -4.626 4.945 1.00 89.06 132 TYR A O 1
ATOM 1092 N N . ILE A 1 133 ? -15.664 -3.623 6.088 1.00 90.50 133 ILE A N 1
ATOM 1093 C CA . ILE A 1 133 ? -15.243 -2.755 4.979 1.00 90.50 133 ILE A CA 1
ATOM 1094 C C . ILE A 1 133 ? -14.740 -3.613 3.813 1.00 90.50 133 ILE A C 1
ATOM 1096 O O . ILE A 1 133 ? -15.136 -3.388 2.670 1.00 90.50 133 ILE A O 1
ATOM 1100 N N . GLN A 1 134 ? -13.904 -4.619 4.092 1.00 91.69 134 GLN A N 1
ATOM 1101 C CA . GLN A 1 134 ? -13.367 -5.517 3.071 1.00 91.69 134 GLN A CA 1
ATOM 1102 C C . GLN A 1 134 ? -14.477 -6.307 2.365 1.00 91.69 134 GLN A C 1
ATOM 1104 O O . GLN A 1 134 ? -14.464 -6.399 1.139 1.00 91.69 134 GLN A O 1
ATOM 1109 N N . GLY A 1 135 ? -15.446 -6.843 3.115 1.00 91.00 135 GLY A N 1
ATOM 1110 C CA . GLY A 1 135 ? -16.601 -7.553 2.562 1.00 91.00 135 GLY A CA 1
ATOM 1111 C C . GLY A 1 135 ? -17.503 -6.649 1.721 1.00 91.00 135 GLY A C 1
ATOM 1112 O O . GLY A 1 135 ? -17.944 -7.050 0.648 1.00 91.00 135 GLY A O 1
ATOM 1113 N N . SER A 1 136 ? -17.711 -5.405 2.156 1.00 92.19 136 SER A N 1
ATOM 1114 C CA . SER A 1 136 ? -18.501 -4.414 1.415 1.00 92.19 136 SER A CA 1
ATOM 1115 C C . SER A 1 136 ? -17.823 -3.998 0.102 1.00 92.19 136 SER A C 1
ATOM 1117 O O . SER A 1 136 ? -18.483 -3.905 -0.929 1.00 92.19 136 SER A O 1
ATOM 1119 N N . LEU A 1 137 ? -16.497 -3.812 0.114 1.00 93.69 137 LEU A N 1
ATOM 1120 C CA . LEU A 1 137 ? -15.710 -3.568 -1.101 1.00 93.69 137 LEU A CA 1
ATOM 1121 C C . LEU A 1 137 ? -15.749 -4.767 -2.050 1.00 93.69 137 LEU A C 1
ATOM 1123 O O . LEU A 1 137 ? -15.923 -4.587 -3.250 1.00 93.69 137 LEU A O 1
ATOM 1127 N N . ALA A 1 138 ? -15.612 -5.987 -1.520 1.00 92.69 138 ALA A N 1
ATOM 1128 C CA . ALA A 1 138 ? -15.695 -7.204 -2.320 1.00 92.69 138 ALA A CA 1
ATOM 1129 C C . ALA A 1 138 ? -17.068 -7.345 -2.992 1.00 92.69 138 ALA A C 1
ATOM 1131 O O . ALA A 1 138 ? -17.124 -7.702 -4.162 1.00 92.69 138 ALA A O 1
ATOM 1132 N N . ALA A 1 139 ? -18.154 -7.013 -2.287 1.00 92.69 139 ALA A N 1
ATOM 1133 C CA . ALA A 1 139 ? -19.496 -7.000 -2.859 1.00 92.69 139 ALA A CA 1
ATOM 1134 C C . ALA A 1 139 ? -19.633 -5.966 -3.990 1.00 92.69 139 ALA A C 1
ATOM 1136 O O . ALA A 1 139 ? -20.134 -6.313 -5.057 1.00 92.69 139 ALA A O 1
ATOM 1137 N N . GLU A 1 140 ? -19.143 -4.732 -3.818 1.00 93.62 140 GLU A N 1
ATOM 1138 C CA . GLU A 1 140 ? -19.180 -3.734 -4.901 1.00 93.62 140 GLU A CA 1
ATOM 1139 C C . GLU A 1 140 ? -18.328 -4.136 -6.111 1.00 93.62 140 GLU A C 1
ATOM 1141 O O . GLU A 1 140 ? -18.728 -3.887 -7.241 1.00 93.62 140 GLU A O 1
ATOM 1146 N N . LEU A 1 141 ? -17.202 -4.821 -5.900 1.00 91.94 141 LEU A N 1
ATOM 1147 C CA . LEU A 1 141 ? -16.359 -5.339 -6.983 1.00 91.94 141 LEU A CA 1
ATOM 1148 C C . LEU A 1 141 ? -17.020 -6.459 -7.805 1.00 91.94 141 LEU A C 1
ATOM 1150 O O . LEU A 1 141 ? -16.514 -6.790 -8.874 1.00 91.94 141 LEU A O 1
ATOM 1154 N N . THR A 1 142 ? -18.130 -7.042 -7.335 1.00 93.00 142 THR A N 1
ATOM 1155 C CA . THR A 1 142 ? -18.937 -7.978 -8.142 1.00 93.00 142 THR A CA 1
ATOM 1156 C C . THR A 1 142 ? -19.901 -7.276 -9.098 1.00 93.00 142 THR A C 1
ATOM 1158 O O . THR A 1 142 ? -20.471 -7.929 -9.971 1.00 93.00 142 THR A O 1
ATOM 1161 N N . LEU A 1 143 ? -20.097 -5.964 -8.936 1.00 92.06 143 LEU A N 1
ATOM 1162 C CA . LEU A 1 143 ? -20.944 -5.162 -9.811 1.00 92.06 143 LEU A CA 1
ATOM 1163 C C . LEU A 1 143 ? -20.191 -4.791 -11.093 1.00 92.06 143 LEU A C 1
ATOM 1165 O O . LEU A 1 143 ? -18.963 -4.691 -11.110 1.00 92.06 143 LEU A O 1
ATOM 1169 N N . ASP A 1 144 ? -20.948 -4.533 -12.159 1.00 90.75 144 ASP A N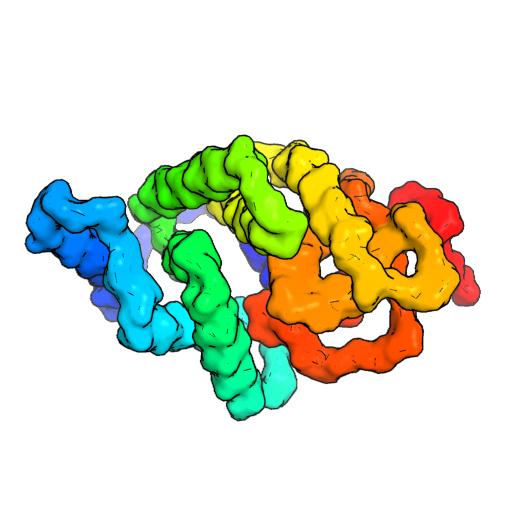 1
ATOM 1170 C CA . ASP A 1 144 ? -20.408 -4.014 -13.417 1.00 90.75 144 ASP A CA 1
ATOM 1171 C C . ASP A 1 144 ? -20.117 -2.512 -13.275 1.00 90.75 144 ASP A C 1
ATOM 1173 O O . ASP A 1 144 ? -20.948 -1.651 -13.567 1.00 90.75 144 ASP A O 1
ATOM 1177 N N . LEU A 1 145 ? -18.955 -2.210 -12.697 1.00 92.31 145 LEU A N 1
ATOM 1178 C CA . LEU A 1 145 ? -18.480 -0.851 -12.455 1.00 92.31 145 LEU A CA 1
ATOM 1179 C C . LEU A 1 145 ? -17.737 -0.306 -13.673 1.00 92.31 145 LEU A C 1
ATOM 1181 O O . LEU A 1 145 ? -17.026 -1.037 -14.369 1.00 92.31 145 LEU A O 1
ATOM 1185 N N . ALA A 1 146 ? -17.794 1.014 -13.870 1.00 92.56 146 ALA A N 1
ATOM 1186 C CA . ALA A 1 146 ? -16.949 1.651 -14.871 1.00 92.56 146 ALA A CA 1
ATOM 1187 C C . ALA A 1 146 ? -15.457 1.389 -14.554 1.00 92.56 146 ALA A C 1
ATOM 1189 O O . ALA A 1 146 ? -15.082 1.338 -13.378 1.00 92.56 146 ALA A O 1
ATOM 1190 N N . PRO A 1 147 ? -14.561 1.293 -15.559 1.00 89.31 147 PRO A N 1
ATOM 1191 C CA . PRO A 1 147 ? -13.162 0.909 -15.337 1.00 89.31 147 PRO A CA 1
ATOM 1192 C C . PRO A 1 147 ? -12.438 1.739 -14.267 1.00 89.31 147 PRO A C 1
ATOM 1194 O O . PRO A 1 147 ? -11.692 1.202 -13.450 1.00 89.31 147 PRO A O 1
ATOM 1197 N N . ARG A 1 148 ? -12.706 3.050 -14.229 1.00 88.38 148 ARG A N 1
ATOM 1198 C CA . ARG A 1 148 ? -12.143 3.957 -13.223 1.00 88.38 148 ARG A CA 1
ATOM 1199 C C . ARG A 1 148 ? -12.657 3.658 -11.812 1.00 88.38 148 ARG A C 1
ATOM 1201 O O . ARG A 1 148 ? -11.873 3.642 -10.871 1.00 88.38 148 ARG A O 1
ATOM 1208 N N . GLU A 1 149 ? -13.952 3.408 -11.659 1.00 90.44 149 GLU A N 1
ATOM 1209 C CA . GLU A 1 149 ? -14.560 3.092 -10.361 1.00 90.44 149 GLU A CA 1
ATOM 1210 C C . GLU A 1 149 ? -14.058 1.742 -9.845 1.00 90.44 149 GLU A C 1
ATOM 1212 O O . GLU A 1 149 ? -13.688 1.617 -8.679 1.00 90.44 149 GLU A O 1
ATOM 1217 N N . MET A 1 150 ? -13.951 0.749 -10.733 1.00 91.44 150 MET A N 1
ATOM 1218 C CA . MET A 1 150 ? -13.366 -0.552 -10.417 1.00 91.44 150 MET A CA 1
ATOM 1219 C C . MET A 1 150 ? -11.918 -0.411 -9.930 1.00 91.44 150 MET A C 1
ATOM 1221 O O . MET A 1 150 ? -11.538 -1.004 -8.919 1.00 91.44 150 MET A O 1
ATOM 1225 N N . GLN A 1 151 ? -11.114 0.409 -10.609 1.00 90.06 151 GLN A N 1
ATOM 1226 C CA . GLN A 1 151 ? -9.744 0.705 -10.198 1.00 90.06 151 GLN A CA 1
ATOM 1227 C C . GLN A 1 151 ? -9.695 1.349 -8.803 1.00 90.06 151 GLN A C 1
ATOM 1229 O O . GLN A 1 151 ? -8.885 0.943 -7.966 1.00 90.06 151 GLN A O 1
ATOM 1234 N N . GLU A 1 152 ? -10.567 2.323 -8.526 1.00 89.69 152 GLU A N 1
ATOM 1235 C CA . GLU A 1 152 ? -10.665 2.985 -7.220 1.00 89.69 152 GLU A CA 1
ATOM 1236 C C . GLU A 1 152 ? -11.038 1.989 -6.106 1.00 89.69 152 GLU A C 1
ATOM 1238 O O . GLU A 1 152 ? -10.381 1.978 -5.058 1.00 89.69 152 GLU A O 1
ATOM 1243 N N . ARG A 1 153 ? -11.997 1.086 -6.362 1.00 93.00 153 ARG A N 1
ATOM 1244 C CA . ARG A 1 153 ? -12.416 0.025 -5.428 1.00 93.00 153 ARG A CA 1
ATOM 1245 C C . ARG A 1 153 ? -11.321 -0.990 -5.144 1.00 93.00 153 ARG A C 1
ATOM 1247 O O . ARG A 1 153 ? -11.094 -1.325 -3.981 1.00 93.00 153 ARG A O 1
ATOM 1254 N N . TRP A 1 154 ? -10.586 -1.432 -6.163 1.00 92.94 154 TRP A N 1
ATOM 1255 C CA . TRP A 1 154 ? -9.422 -2.293 -5.950 1.00 92.94 154 TRP A CA 1
ATOM 1256 C C . TRP A 1 154 ? -8.337 -1.591 -5.134 1.00 92.94 154 TRP A C 1
ATOM 1258 O O . TRP A 1 154 ? -7.754 -2.186 -4.230 1.00 92.94 154 TRP A O 1
ATOM 1268 N N . SER A 1 155 ? -8.105 -0.305 -5.394 1.00 91.50 155 SER A N 1
ATOM 1269 C CA . SER A 1 155 ? -7.185 0.532 -4.622 1.00 91.50 155 SER A CA 1
ATOM 1270 C C . SER A 1 155 ? -7.575 0.608 -3.134 1.00 91.50 155 SER A C 1
ATOM 1272 O O . SER A 1 155 ? -6.721 0.500 -2.250 1.00 91.50 155 SER A O 1
ATOM 1274 N N . GLU A 1 156 ? -8.863 0.754 -2.835 1.00 92.88 156 GLU A N 1
ATOM 1275 C CA . GLU A 1 156 ? -9.384 0.784 -1.465 1.00 92.88 156 GLU A CA 1
ATOM 1276 C C . GLU A 1 156 ? -9.300 -0.584 -0.789 1.00 92.88 156 GLU A C 1
ATOM 1278 O O . GLU A 1 156 ? -8.879 -0.683 0.367 1.00 92.88 156 GLU A O 1
ATOM 1283 N N . TRP A 1 157 ? -9.611 -1.650 -1.526 1.00 94.31 157 TRP A N 1
ATOM 1284 C CA . TRP A 1 157 ? -9.483 -3.023 -1.048 1.00 94.31 157 TRP A CA 1
ATOM 1285 C C . TRP A 1 157 ? -8.028 -3.372 -0.707 1.00 94.31 157 TRP A C 1
ATOM 1287 O O . TRP A 1 157 ? -7.761 -3.977 0.337 1.00 94.31 157 TRP A O 1
ATOM 1297 N N . LEU A 1 158 ? -7.073 -2.924 -1.531 1.00 93.75 158 LEU A N 1
ATOM 1298 C CA . LEU A 1 158 ? -5.638 -3.041 -1.261 1.00 93.75 158 LEU A CA 1
ATOM 1299 C C . LEU A 1 158 ? -5.264 -2.336 0.045 1.00 93.75 158 LEU A C 1
ATOM 1301 O O . LEU A 1 158 ? -4.577 -2.920 0.882 1.00 93.75 158 LEU A O 1
ATOM 1305 N N . HIS A 1 159 ? -5.743 -1.107 0.255 1.00 91.69 159 HIS A N 1
ATOM 1306 C CA . HIS A 1 159 ? -5.451 -0.349 1.472 1.00 91.69 159 HIS A CA 1
ATOM 1307 C C . HIS A 1 159 ? -5.939 -1.088 2.730 1.00 91.69 159 HIS A C 1
ATOM 1309 O O . HIS A 1 159 ? -5.167 -1.282 3.672 1.00 91.69 159 HIS A O 1
ATOM 1315 N N . VAL A 1 160 ? -7.183 -1.574 2.726 1.00 92.50 160 VAL A N 1
ATOM 1316 C CA . VAL A 1 160 ? -7.757 -2.339 3.846 1.00 92.50 160 VAL A CA 1
ATOM 1317 C C . VAL A 1 160 ? -6.952 -3.611 4.114 1.00 92.50 160 VAL A C 1
ATOM 1319 O O . VAL A 1 160 ? -6.568 -3.883 5.255 1.00 92.50 160 VAL A O 1
ATOM 1322 N N . SER A 1 161 ? -6.629 -4.357 3.058 1.00 91.94 161 SER A N 1
ATOM 1323 C CA . SER A 1 161 ? -5.899 -5.625 3.155 1.00 91.94 161 SER A CA 1
ATOM 1324 C C . SER A 1 161 ? -4.485 -5.446 3.717 1.00 91.94 161 SER A C 1
ATOM 1326 O O . SER A 1 161 ? -4.038 -6.241 4.548 1.00 91.94 161 SER A O 1
ATOM 1328 N N . LEU A 1 162 ? -3.794 -4.369 3.332 1.00 90.88 162 LEU A N 1
ATOM 1329 C CA . LEU A 1 162 ? -2.470 -4.020 3.853 1.00 90.88 162 LEU A CA 1
ATOM 1330 C C . LEU A 1 162 ? -2.507 -3.668 5.340 1.00 90.88 162 LEU A C 1
ATOM 1332 O O . LEU A 1 162 ? -1.720 -4.197 6.123 1.00 90.88 162 LEU A O 1
ATOM 1336 N N . ILE A 1 163 ? -3.448 -2.817 5.752 1.00 89.62 163 ILE A N 1
ATOM 1337 C CA . ILE A 1 163 ? -3.586 -2.407 7.157 1.00 89.62 163 ILE A CA 1
ATOM 1338 C C . ILE A 1 163 ? -3.913 -3.618 8.027 1.00 89.62 163 ILE A C 1
ATOM 1340 O O . ILE A 1 163 ? -3.300 -3.817 9.079 1.00 89.62 163 ILE A O 1
ATOM 1344 N N . LYS A 1 164 ? -4.829 -4.472 7.566 1.00 88.62 164 LYS A N 1
ATOM 1345 C CA . LYS A 1 164 ? -5.167 -5.711 8.261 1.00 88.62 164 LYS A CA 1
ATOM 1346 C C . LYS A 1 164 ? -3.954 -6.635 8.381 1.00 88.62 164 LYS A C 1
ATOM 1348 O O . LYS A 1 164 ? -3.714 -7.176 9.457 1.00 88.62 164 LYS A O 1
ATOM 1353 N N . THR A 1 165 ? -3.144 -6.749 7.328 1.00 87.38 165 THR A N 1
ATOM 1354 C CA . THR A 1 165 ? -1.904 -7.544 7.333 1.00 87.38 165 THR A CA 1
ATOM 1355 C C . THR A 1 165 ? -0.888 -7.041 8.358 1.00 87.38 165 THR A C 1
ATOM 1357 O O . THR A 1 165 ? -0.302 -7.849 9.074 1.00 87.38 165 THR A O 1
ATOM 1360 N N . VAL A 1 166 ? -0.694 -5.724 8.467 1.00 84.81 166 VAL A N 1
ATOM 1361 C CA . VAL A 1 166 ? 0.313 -5.135 9.366 1.00 84.81 166 VAL A CA 1
ATOM 1362 C C . VAL A 1 166 ? -0.134 -5.138 10.828 1.00 84.81 166 VAL A C 1
ATOM 1364 O O . VAL A 1 166 ? 0.660 -5.453 11.714 1.00 84.81 166 VAL A O 1
ATOM 1367 N N . PHE A 1 167 ? -1.387 -4.769 11.100 1.00 80.81 167 PHE A N 1
ATOM 1368 C CA . PHE A 1 167 ? -1.822 -4.446 12.462 1.00 80.81 167 PHE A CA 1
ATOM 1369 C C . PHE A 1 167 ? -2.686 -5.519 13.124 1.00 80.81 167 PHE A C 1
ATOM 1371 O O . PHE A 1 167 ? -2.678 -5.632 14.350 1.00 80.81 167 PHE A O 1
ATOM 1378 N N . ILE A 1 168 ? -3.430 -6.305 12.345 1.00 75.06 168 ILE A N 1
ATOM 1379 C CA . ILE A 1 168 ? -4.463 -7.203 12.878 1.00 75.06 168 ILE A CA 1
ATOM 1380 C C . ILE A 1 168 ? -4.056 -8.666 12.732 1.00 75.06 168 ILE A C 1
ATOM 1382 O O . ILE A 1 168 ? -4.117 -9.420 13.702 1.00 75.06 168 ILE A O 1
ATOM 1386 N N . ASN A 1 169 ? -3.606 -9.074 11.547 1.00 70.88 169 ASN A N 1
ATOM 1387 C CA . ASN A 1 169 ? -3.268 -10.464 11.290 1.00 70.88 169 ASN A CA 1
ATOM 1388 C C . ASN A 1 169 ? -2.040 -10.880 12.118 1.00 70.88 169 ASN A C 1
ATOM 1390 O O . ASN A 1 169 ? -1.006 -10.209 12.147 1.00 70.88 169 ASN A O 1
ATOM 1394 N N . ASN A 1 170 ? -2.177 -12.007 12.819 1.00 57.88 170 ASN A N 1
ATOM 1395 C CA . ASN A 1 170 ? -1.130 -12.606 13.653 1.00 57.88 170 ASN A CA 1
ATOM 1396 C C . ASN A 1 170 ? -0.340 -13.709 12.924 1.00 57.88 170 ASN A C 1
ATOM 1398 O O . ASN A 1 170 ? 0.571 -14.289 13.515 1.00 57.88 170 ASN A O 1
ATOM 1402 N N . LEU A 1 171 ? -0.672 -14.014 11.662 1.00 60.66 171 LEU A N 1
ATOM 1403 C CA . LEU A 1 171 ? -0.088 -15.122 10.904 1.00 60.66 171 LEU A CA 1
ATOM 1404 C C . LEU A 1 171 ? 0.320 -14.717 9.481 1.00 60.66 171 LEU A C 1
ATOM 1406 O O . LEU A 1 171 ? -0.383 -13.981 8.796 1.00 60.66 171 LEU A O 1
ATOM 1410 N N . ASN A 1 172 ? 1.496 -15.230 9.106 1.00 77.12 172 ASN A N 1
ATOM 1411 C CA . ASN A 1 172 ? 2.182 -15.213 7.814 1.00 77.12 172 ASN A CA 1
ATOM 1412 C C . ASN A 1 172 ? 1.938 -13.992 6.902 1.00 77.12 172 ASN A C 1
ATOM 1414 O O . ASN A 1 172 ? 1.312 -14.105 5.847 1.00 77.12 172 ASN A O 1
ATOM 1418 N N . ALA A 1 173 ? 2.495 -12.833 7.276 1.00 83.88 173 ALA A N 1
ATOM 1419 C CA . ALA A 1 173 ? 2.463 -11.631 6.439 1.00 83.88 173 ALA A CA 1
ATOM 1420 C C . ALA A 1 173 ? 3.008 -11.872 5.016 1.00 83.88 173 ALA A C 1
ATOM 1422 O O . ALA A 1 173 ? 2.497 -11.265 4.082 1.00 83.88 173 ALA A O 1
ATOM 1423 N N . TYR A 1 174 ? 3.940 -12.816 4.820 1.00 87.62 174 TYR A N 1
ATOM 1424 C CA . TYR A 1 174 ? 4.380 -13.239 3.486 1.00 87.62 174 TYR A CA 1
ATOM 1425 C C . TYR A 1 174 ? 3.225 -13.750 2.625 1.00 87.62 174 TYR A C 1
ATOM 1427 O O . TYR A 1 174 ? 3.046 -13.326 1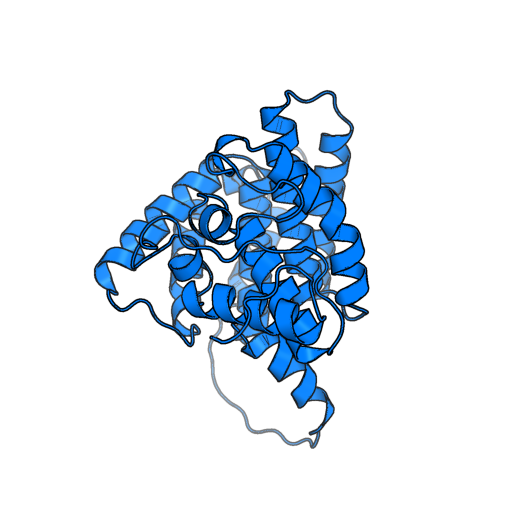.490 1.00 87.62 174 TYR A O 1
ATOM 1435 N N . GLN A 1 175 ? 2.411 -14.657 3.168 1.00 90.19 175 GLN A N 1
ATOM 1436 C CA . GLN A 1 175 ? 1.298 -15.238 2.426 1.00 90.19 175 GLN A CA 1
ATOM 1437 C C . GLN A 1 175 ? 0.189 -14.217 2.178 1.00 90.19 175 GLN A C 1
ATOM 1439 O O . GLN A 1 175 ? -0.417 -14.221 1.111 1.00 90.19 175 GLN A O 1
ATOM 1444 N N . ALA A 1 176 ? -0.037 -13.304 3.124 1.00 90.12 176 ALA A N 1
ATOM 1445 C CA . ALA A 1 176 ? -0.932 -12.179 2.896 1.00 90.12 176 ALA A CA 1
ATOM 1446 C C . ALA A 1 176 ? -0.428 -11.292 1.745 1.00 90.12 176 ALA A C 1
ATOM 1448 O O . ALA A 1 176 ? -1.189 -11.016 0.823 1.00 90.12 176 ALA A O 1
ATOM 1449 N N . LEU A 1 177 ? 0.857 -10.921 1.738 1.00 92.50 177 LEU A N 1
ATOM 1450 C CA . LEU A 1 177 ? 1.464 -10.150 0.648 1.00 92.50 177 LEU A CA 1
ATOM 1451 C C . LEU A 1 177 ? 1.367 -10.885 -0.691 1.00 92.50 177 LEU A C 1
ATOM 1453 O O . LEU A 1 177 ? 0.974 -10.275 -1.680 1.00 92.50 177 LEU A O 1
ATOM 1457 N N . ARG A 1 178 ? 1.626 -12.196 -0.714 1.00 93.75 178 ARG A N 1
ATOM 1458 C CA . ARG A 1 178 ? 1.489 -13.035 -1.912 1.00 93.75 178 ARG A CA 1
ATOM 1459 C C . ARG A 1 178 ? 0.068 -13.038 -2.473 1.00 93.75 178 ARG A C 1
ATOM 1461 O O . ARG A 1 178 ? -0.105 -13.026 -3.684 1.00 93.75 178 ARG A O 1
ATOM 1468 N N . ASN A 1 179 ? -0.944 -13.028 -1.607 1.00 92.88 179 ASN A N 1
ATOM 1469 C CA . ASN A 1 179 ? -2.345 -12.961 -2.026 1.00 92.88 179 ASN A CA 1
ATOM 1470 C C . ASN A 1 179 ? -2.749 -11.557 -2.507 1.00 92.88 179 ASN A C 1
ATOM 1472 O O . ASN A 1 179 ? -3.636 -11.425 -3.344 1.00 92.88 179 ASN A O 1
ATOM 1476 N N . ILE A 1 180 ? -2.116 -10.509 -1.973 1.00 94.12 180 ILE A N 1
ATOM 1477 C CA . ILE A 1 180 ? -2.391 -9.107 -2.319 1.00 94.12 180 ILE A CA 1
ATOM 1478 C C . ILE A 1 180 ? -1.674 -8.703 -3.622 1.00 94.12 180 ILE A C 1
ATOM 1480 O O . ILE A 1 180 ? -2.209 -7.903 -4.391 1.00 94.12 180 ILE A O 1
ATOM 1484 N N . ALA A 1 181 ? -0.493 -9.265 -3.896 1.00 96.44 181 ALA A N 1
ATOM 1485 C CA . ALA A 1 181 ? 0.370 -8.880 -5.014 1.00 96.44 181 ALA A CA 1
ATOM 1486 C C . ALA A 1 181 ? -0.307 -8.920 -6.402 1.00 96.44 181 ALA A C 1
ATOM 1488 O O . ALA A 1 181 ? -0.146 -7.951 -7.141 1.00 96.44 181 ALA A O 1
ATOM 1489 N N . PRO A 1 182 ? -1.115 -9.937 -6.773 1.00 95.88 182 PRO A N 1
ATOM 1490 C CA . PRO A 1 182 ? -1.785 -9.953 -8.076 1.00 95.88 182 PRO A CA 1
ATOM 1491 C C . PRO A 1 182 ? -2.719 -8.758 -8.287 1.00 95.88 182 PRO A C 1
ATOM 1493 O O . PRO A 1 182 ? -2.726 -8.164 -9.361 1.00 95.88 182 PRO A O 1
ATOM 1496 N N . ILE A 1 183 ? -3.460 -8.360 -7.248 1.00 94.44 183 ILE A N 1
ATOM 1497 C CA . ILE A 1 183 ? -4.359 -7.201 -7.302 1.00 94.44 183 ILE A CA 1
ATOM 1498 C C . ILE A 1 183 ? -3.557 -5.903 -7.379 1.00 94.44 183 ILE A C 1
ATOM 1500 O O . ILE A 1 183 ? -3.898 -5.006 -8.147 1.00 94.44 183 ILE A O 1
ATOM 1504 N N . PHE A 1 184 ? -2.466 -5.806 -6.615 1.00 96.19 184 PHE A N 1
ATOM 1505 C CA . PHE A 1 184 ? -1.547 -4.675 -6.710 1.00 96.19 184 PHE A CA 1
ATOM 1506 C C . PHE A 1 184 ? -1.041 -4.511 -8.148 1.00 96.19 184 PHE A C 1
ATOM 1508 O O . PHE A 1 184 ? -1.168 -3.427 -8.713 1.00 96.19 184 PHE A O 1
ATOM 1515 N N . LEU A 1 185 ? -0.551 -5.591 -8.762 1.00 95.88 185 LEU A N 1
ATOM 1516 C CA . LEU A 1 185 ? -0.065 -5.577 -10.139 1.00 95.88 185 LEU A CA 1
ATOM 1517 C C . LEU A 1 185 ? -1.184 -5.199 -11.111 1.00 95.88 185 LEU A C 1
ATOM 1519 O O . LEU A 1 185 ? -0.996 -4.288 -11.908 1.00 95.88 185 LEU A O 1
ATOM 1523 N N . GLN A 1 186 ? -2.365 -5.813 -11.007 1.00 93.62 186 GLN A N 1
ATOM 1524 C CA . GLN A 1 186 ? -3.508 -5.497 -11.868 1.00 93.62 186 GLN A CA 1
ATOM 1525 C C . GLN A 1 186 ? -3.829 -3.996 -11.874 1.00 93.62 186 GLN A C 1
ATOM 1527 O O . GLN A 1 186 ? -4.001 -3.402 -12.939 1.00 93.62 186 GLN A O 1
ATOM 1532 N N . VAL A 1 187 ? -3.867 -3.363 -10.698 1.00 93.12 187 VAL A N 1
ATOM 1533 C CA . VAL A 1 187 ? -4.140 -1.925 -10.600 1.00 93.12 187 VAL A CA 1
ATOM 1534 C C . VAL A 1 187 ? -2.984 -1.102 -11.170 1.00 93.12 187 VAL A C 1
ATOM 1536 O O . VAL A 1 187 ? -3.221 -0.163 -11.923 1.00 93.12 187 VAL A O 1
ATOM 1539 N N . ILE A 1 188 ? -1.738 -1.465 -10.877 1.00 93.88 188 ILE A N 1
ATOM 1540 C CA . ILE A 1 188 ? -0.548 -0.760 -11.369 1.00 93.88 188 ILE A CA 1
ATOM 1541 C C . ILE A 1 188 ? -0.424 -0.823 -12.902 1.00 93.88 188 ILE A C 1
ATOM 1543 O O . ILE A 1 188 ? -0.181 0.200 -13.544 1.00 93.88 188 ILE A O 1
ATOM 1547 N N . TYR A 1 189 ? -0.664 -1.984 -13.516 1.00 92.75 189 TYR A N 1
ATOM 1548 C CA . TYR A 1 189 ? -0.661 -2.129 -14.977 1.00 92.75 189 TYR A CA 1
ATOM 1549 C C . TYR A 1 189 ? -1.845 -1.422 -15.650 1.00 92.75 189 TYR A C 1
ATOM 1551 O O . TYR A 1 189 ? -1.747 -1.062 -16.819 1.00 92.75 189 TYR A O 1
ATOM 1559 N N . SER A 1 190 ? -2.930 -1.142 -14.919 1.00 90.94 190 SER A N 1
ATOM 1560 C CA . SER A 1 190 ? -4.041 -0.317 -15.420 1.00 90.94 190 SER A CA 1
ATOM 1561 C C . SER A 1 190 ? -3.750 1.193 -15.432 1.00 90.94 190 SER A C 1
ATOM 1563 O O . SER A 1 190 ? -4.601 1.973 -15.854 1.00 90.94 190 SER A O 1
ATOM 1565 N N . MET A 1 191 ? -2.559 1.627 -14.991 1.00 90.44 191 MET A N 1
ATOM 1566 C CA . MET A 1 191 ? -2.153 3.037 -14.907 1.00 90.44 191 MET A CA 1
ATOM 1567 C C . MET A 1 191 ? -1.037 3.373 -15.914 1.00 90.44 191 MET A C 1
ATOM 1569 O O . MET A 1 191 ? 0.123 3.469 -15.516 1.00 90.44 191 MET A O 1
ATOM 1573 N N . PRO A 1 192 ? -1.343 3.621 -17.206 1.00 87.38 192 PRO A N 1
ATOM 1574 C CA . PRO A 1 192 ? -0.330 3.905 -18.228 1.00 87.38 192 PRO A CA 1
ATOM 1575 C C . PRO A 1 192 ? 0.591 5.080 -17.889 1.00 87.38 192 PRO A C 1
ATOM 1577 O O . PRO A 1 192 ? 1.770 5.055 -18.217 1.00 87.38 192 PRO A O 1
ATOM 1580 N N . THR A 1 193 ? 0.077 6.092 -17.182 1.00 87.94 193 THR A N 1
ATOM 1581 C CA . THR A 1 193 ? 0.835 7.289 -16.780 1.00 87.94 193 THR A CA 1
ATOM 1582 C C . THR A 1 193 ? 1.988 6.994 -15.823 1.00 87.94 193 THR A C 1
ATOM 1584 O O . THR A 1 193 ? 2.829 7.859 -15.605 1.00 87.94 193 THR A O 1
ATOM 1587 N N . LEU A 1 194 ? 2.003 5.808 -15.213 1.00 88.44 194 LEU A N 1
ATOM 1588 C CA . LEU A 1 194 ? 3.045 5.385 -14.288 1.00 88.44 194 LEU A CA 1
ATOM 1589 C C . LEU A 1 194 ? 4.329 4.946 -15.008 1.00 88.44 194 LEU A C 1
ATOM 1591 O O . LEU A 1 194 ? 5.392 4.943 -14.396 1.00 88.44 194 LEU A O 1
ATOM 1595 N N . TRP A 1 195 ? 4.228 4.561 -16.280 1.00 90.06 195 TRP A N 1
ATOM 1596 C CA . TRP A 1 195 ? 5.288 3.880 -17.016 1.00 90.06 195 TRP A CA 1
ATOM 1597 C C . TRP A 1 195 ? 6.056 4.873 -17.904 1.00 90.06 195 TRP A C 1
ATOM 1599 O O . TRP A 1 195 ? 5.487 5.391 -18.868 1.00 90.06 195 TRP A O 1
ATOM 1609 N N . PRO A 1 196 ? 7.343 5.155 -17.617 1.00 85.06 196 PRO A N 1
ATOM 1610 C CA . PRO A 1 196 ? 8.211 5.912 -18.517 1.00 85.06 196 PRO A CA 1
ATOM 1611 C C . PRO A 1 196 ? 8.269 5.345 -19.943 1.00 85.06 196 PRO A C 1
ATOM 1613 O O . PRO A 1 196 ? 8.046 4.152 -20.178 1.00 85.06 196 PRO A O 1
ATOM 1616 N N . ALA A 1 197 ? 8.659 6.185 -20.903 1.00 82.06 197 ALA A N 1
ATOM 1617 C CA . ALA A 1 197 ? 8.977 5.720 -22.249 1.00 82.06 197 ALA A CA 1
ATOM 1618 C C . ALA A 1 197 ? 10.093 4.659 -22.191 1.00 82.06 197 ALA A C 1
ATOM 1620 O O . ALA A 1 197 ? 11.098 4.856 -21.511 1.00 82.06 197 ALA A O 1
ATOM 1621 N N . HIS A 1 198 ? 9.910 3.547 -22.910 1.00 82.06 198 HIS A N 1
ATOM 1622 C CA . HIS A 1 198 ? 10.820 2.390 -22.914 1.00 82.06 198 HIS A CA 1
ATOM 1623 C C . HIS A 1 198 ? 10.931 1.637 -21.575 1.00 82.06 198 HIS A C 1
ATOM 1625 O O . HIS A 1 198 ? 11.944 0.987 -21.322 1.00 82.06 198 HIS A O 1
ATOM 1631 N N . SER A 1 199 ? 9.891 1.692 -20.735 1.00 84.50 199 SER A N 1
ATOM 1632 C CA . SER A 1 199 ? 9.828 0.871 -19.521 1.00 84.50 199 SER A CA 1
ATOM 1633 C C . SER A 1 199 ? 9.888 -0.619 -19.834 1.00 84.50 199 SER A C 1
ATOM 1635 O O . SER A 1 199 ? 9.226 -1.113 -20.748 1.00 84.50 199 SER A O 1
ATOM 1637 N N . ASP A 1 200 ? 10.625 -1.341 -19.003 1.00 88.12 200 ASP A N 1
ATOM 1638 C CA . ASP A 1 200 ? 10.557 -2.791 -18.943 1.00 88.12 200 ASP A CA 1
ATOM 1639 C C . ASP A 1 200 ? 9.296 -3.204 -18.178 1.00 88.12 200 ASP A C 1
ATOM 1641 O O . ASP A 1 200 ? 9.205 -3.031 -16.963 1.00 88.12 200 ASP A O 1
ATOM 1645 N N . LEU A 1 201 ? 8.311 -3.748 -18.894 1.00 88.94 201 LEU A N 1
ATOM 1646 C CA . LEU A 1 201 ? 7.027 -4.132 -18.309 1.00 88.94 201 LEU A CA 1
ATOM 1647 C C . LEU A 1 201 ? 7.137 -5.297 -17.319 1.00 88.94 201 LEU A C 1
ATOM 1649 O O . LEU A 1 201 ? 6.153 -5.576 -16.642 1.00 88.94 201 LEU A O 1
ATOM 1653 N N . ALA A 1 202 ? 8.287 -5.965 -17.191 1.00 90.19 202 ALA A N 1
ATOM 1654 C CA . ALA A 1 202 ? 8.501 -6.959 -16.141 1.00 90.19 202 ALA A CA 1
ATOM 1655 C C . ALA A 1 202 ? 8.705 -6.328 -14.751 1.00 90.19 202 ALA A C 1
ATOM 1657 O O . ALA A 1 202 ? 8.589 -7.025 -13.744 1.00 90.19 202 ALA A O 1
ATOM 1658 N N . ARG A 1 203 ? 9.001 -5.021 -14.678 1.00 92.38 203 ARG A N 1
ATOM 1659 C CA . ARG A 1 203 ? 9.424 -4.351 -13.444 1.00 92.38 203 ARG A CA 1
ATOM 1660 C C . ARG A 1 203 ? 8.575 -3.129 -13.151 1.00 92.38 203 ARG A C 1
ATOM 1662 O O . ARG A 1 203 ? 8.436 -2.227 -13.967 1.00 92.38 203 ARG A O 1
ATOM 1669 N N . VAL A 1 204 ? 8.035 -3.071 -11.943 1.00 95.19 204 VAL A N 1
ATOM 1670 C CA . VAL A 1 204 ? 7.151 -1.986 -11.526 1.00 95.19 204 VAL A CA 1
ATOM 1671 C C . VAL A 1 204 ? 7.970 -0.727 -11.206 1.00 95.19 204 VAL A C 1
ATOM 1673 O O . VAL A 1 204 ? 8.822 -0.788 -10.316 1.00 95.19 204 VAL A O 1
ATOM 1676 N N . PRO A 1 205 ? 7.716 0.428 -11.855 1.00 93.81 205 PRO A N 1
ATOM 1677 C CA . PRO A 1 205 ? 8.483 1.658 -11.642 1.00 93.81 205 PRO A CA 1
ATOM 1678 C C . PRO A 1 205 ? 8.199 2.267 -10.263 1.00 93.81 205 PRO A C 1
ATOM 1680 O O . PRO A 1 205 ? 7.241 3.019 -10.055 1.00 93.81 205 PRO A O 1
ATOM 1683 N N . LEU A 1 206 ? 9.066 1.962 -9.296 1.00 93.25 206 LEU A N 1
ATOM 1684 C CA . LEU A 1 206 ? 8.910 2.379 -7.905 1.00 93.25 206 LEU A CA 1
ATOM 1685 C C . LEU A 1 206 ? 8.985 3.907 -7.719 1.00 93.25 206 LEU A C 1
ATOM 1687 O O . LEU A 1 206 ? 8.156 4.435 -6.977 1.00 93.25 206 LEU A O 1
ATOM 1691 N N . PRO A 1 207 ? 9.871 4.663 -8.403 1.00 90.25 207 PRO A N 1
ATOM 1692 C CA . PRO A 1 207 ? 9.826 6.126 -8.363 1.00 90.25 207 PRO A CA 1
ATOM 1693 C C . PRO A 1 207 ? 8.476 6.700 -8.807 1.00 90.25 207 PRO A C 1
ATOM 1695 O O . PRO A 1 207 ? 7.971 7.620 -8.168 1.00 90.25 207 PRO A O 1
ATOM 1698 N N . GLY A 1 208 ? 7.859 6.117 -9.842 1.00 89.69 208 GLY A N 1
ATOM 1699 C CA . GLY A 1 208 ? 6.522 6.506 -10.293 1.00 89.69 208 GLY A CA 1
ATOM 1700 C C . GLY A 1 208 ? 5.466 6.257 -9.216 1.00 89.69 208 GLY A C 1
ATOM 1701 O O . GLY A 1 208 ? 4.637 7.124 -8.947 1.00 89.69 208 GLY A O 1
ATOM 1702 N N . ILE A 1 209 ? 5.531 5.108 -8.532 1.00 91.69 209 ILE A N 1
ATOM 1703 C CA . ILE A 1 209 ? 4.619 4.778 -7.424 1.00 91.69 209 ILE A CA 1
ATOM 1704 C C . ILE A 1 209 ? 4.729 5.788 -6.281 1.00 91.69 209 ILE A C 1
ATOM 1706 O O . ILE A 1 209 ? 3.716 6.166 -5.691 1.00 91.69 209 ILE A O 1
ATOM 1710 N N . LEU A 1 210 ? 5.947 6.221 -5.958 1.00 88.31 210 LEU A N 1
ATOM 1711 C CA . LEU A 1 210 ? 6.208 7.158 -4.864 1.00 88.31 210 LEU A CA 1
ATOM 1712 C C . LEU A 1 210 ? 5.665 8.570 -5.137 1.00 88.31 210 LEU A C 1
ATOM 1714 O O . LEU A 1 210 ? 5.402 9.314 -4.184 1.00 88.31 210 LEU A O 1
ATOM 1718 N N . ASP A 1 211 ? 5.472 8.924 -6.409 1.00 84.50 211 ASP A N 1
ATOM 1719 C CA . ASP A 1 211 ? 4.889 10.200 -6.832 1.00 84.50 211 ASP A CA 1
ATOM 1720 C C . ASP A 1 211 ? 3.350 10.170 -6.906 1.00 84.50 211 ASP A C 1
ATOM 1722 O O . ASP A 1 211 ? 2.690 11.216 -6.893 1.00 84.50 211 ASP A O 1
ATOM 1726 N N . LEU A 1 212 ? 2.742 8.976 -6.906 1.00 84.56 212 LEU A N 1
ATOM 1727 C CA . LEU A 1 212 ? 1.294 8.851 -7.030 1.00 84.56 212 LEU A CA 1
ATOM 1728 C C . LEU A 1 212 ? 0.534 9.598 -5.912 1.00 84.56 212 LEU A C 1
ATOM 1730 O O . LEU A 1 212 ? 0.913 9.587 -4.734 1.00 84.56 212 LEU A O 1
ATOM 1734 N N . PRO A 1 213 ? -0.637 10.186 -6.236 1.00 76.62 213 PRO A N 1
ATOM 1735 C CA . PRO A 1 213 ? -1.554 10.744 -5.246 1.00 76.62 213 PRO A CA 1
ATOM 1736 C C . PRO A 1 213 ? -1.992 9.749 -4.177 1.00 76.62 213 PRO A C 1
ATOM 1738 O O . PRO A 1 213 ? -2.300 10.163 -3.058 1.00 76.62 213 PRO A O 1
ATOM 1741 N N . THR A 1 214 ? -2.057 8.474 -4.553 1.00 78.69 214 THR A N 1
ATOM 1742 C CA . THR A 1 214 ? -2.492 7.297 -3.798 1.00 78.69 214 THR A CA 1
ATOM 1743 C C . THR A 1 214 ? -1.320 6.649 -3.060 1.00 78.69 214 THR A C 1
ATOM 1745 O O . THR A 1 214 ? -0.305 6.333 -3.663 1.00 78.69 214 THR A O 1
ATOM 1748 N N . HIS A 1 215 ? -1.454 6.421 -1.752 1.00 81.12 215 HIS A N 1
ATOM 1749 C CA . HIS A 1 215 ? -0.329 6.064 -0.876 1.00 81.12 215 HIS A CA 1
ATOM 1750 C C . HIS A 1 215 ? -0.265 4.561 -0.599 1.00 81.12 215 HIS A C 1
ATOM 1752 O O . HIS A 1 215 ? 0.774 4.051 -0.209 1.00 81.12 215 HIS A O 1
ATOM 1758 N N . GLN A 1 216 ? -1.362 3.840 -0.830 1.00 87.69 216 GLN A N 1
ATOM 1759 C CA . GLN A 1 216 ? -1.467 2.407 -0.591 1.00 87.69 216 GLN A CA 1
ATOM 1760 C C . GLN A 1 216 ? -0.504 1.588 -1.457 1.00 87.69 216 GLN A C 1
ATOM 1762 O O . GLN A 1 216 ? -0.020 0.564 -0.996 1.00 87.69 216 GLN A O 1
ATOM 1767 N N . PHE A 1 217 ? -0.169 2.050 -2.668 1.00 92.44 217 PHE A N 1
ATOM 1768 C CA . PHE A 1 217 ? 0.800 1.370 -3.533 1.00 92.44 217 PHE A CA 1
ATOM 1769 C C . PHE A 1 217 ? 2.220 1.516 -2.995 1.00 92.44 217 PHE A C 1
ATOM 1771 O O . PHE A 1 217 ? 2.924 0.529 -2.824 1.00 92.44 217 PHE A O 1
ATOM 1778 N N . ALA A 1 218 ? 2.605 2.736 -2.621 1.00 91.31 218 ALA A N 1
ATOM 1779 C CA . ALA A 1 218 ? 3.882 2.979 -1.964 1.00 91.31 218 ALA A CA 1
ATOM 1780 C C . ALA A 1 218 ? 3.963 2.262 -0.602 1.00 91.31 218 ALA A C 1
ATOM 1782 O O . ALA A 1 218 ? 5.020 1.768 -0.215 1.00 91.31 218 ALA A O 1
ATOM 1783 N N . TYR A 1 219 ? 2.836 2.140 0.106 1.00 90.50 219 TYR A N 1
ATOM 1784 C CA . TYR A 1 219 ? 2.745 1.380 1.348 1.00 90.50 219 TYR A CA 1
ATOM 1785 C C . TYR A 1 219 ? 2.880 -0.134 1.127 1.00 90.50 219 TYR A C 1
ATOM 1787 O O . TYR A 1 219 ? 3.586 -0.782 1.896 1.00 90.50 219 TYR A O 1
ATOM 1795 N N . PHE A 1 220 ? 2.283 -0.690 0.063 1.00 94.38 220 PHE A N 1
ATOM 1796 C CA . PHE A 1 220 ? 2.524 -2.074 -0.361 1.00 94.38 220 PHE A CA 1
ATOM 1797 C C . PHE A 1 220 ? 4.017 -2.296 -0.595 1.00 94.38 220 PHE A C 1
ATOM 1799 O O . PHE A 1 220 ? 4.598 -3.170 0.042 1.00 94.38 220 PHE A O 1
ATOM 1806 N N . SER A 1 221 ? 4.649 -1.458 -1.424 1.00 95.38 221 SER A N 1
ATOM 1807 C CA . SER A 1 221 ? 6.075 -1.574 -1.737 1.00 95.38 221 SER A CA 1
ATOM 1808 C C . SER A 1 221 ? 6.952 -1.475 -0.494 1.00 95.38 221 SER A C 1
ATOM 1810 O O . SER A 1 221 ? 7.894 -2.249 -0.348 1.00 95.38 221 SER A O 1
ATOM 1812 N N . LEU A 1 222 ? 6.615 -0.586 0.448 1.00 93.19 222 LEU A N 1
ATOM 1813 C CA . LEU A 1 222 ? 7.300 -0.506 1.737 1.00 93.19 222 LEU A CA 1
ATOM 1814 C C . LEU A 1 222 ? 7.211 -1.818 2.515 1.00 93.19 222 LEU A C 1
ATOM 1816 O O . LEU A 1 222 ? 8.233 -2.299 3.008 1.00 93.19 222 LEU A O 1
ATOM 1820 N N . ILE A 1 223 ? 6.008 -2.374 2.670 1.00 92.25 223 ILE A N 1
ATOM 1821 C CA . ILE A 1 223 ? 5.800 -3.595 3.453 1.00 92.25 223 ILE A CA 1
ATOM 1822 C C . ILE A 1 223 ? 6.473 -4.780 2.766 1.00 92.25 223 ILE A C 1
ATOM 1824 O O . ILE A 1 223 ? 7.150 -5.543 3.443 1.00 92.25 223 ILE A O 1
ATOM 1828 N N . ASP A 1 224 ? 6.340 -4.900 1.449 1.00 95.12 224 ASP A N 1
ATOM 1829 C CA . ASP A 1 224 ? 6.957 -5.948 0.639 1.00 95.12 224 ASP A CA 1
ATOM 1830 C C . ASP A 1 224 ? 8.488 -5.924 0.764 1.00 95.12 224 ASP A C 1
ATOM 1832 O O . ASP A 1 224 ? 9.095 -6.902 1.203 1.00 95.12 224 ASP A O 1
ATOM 1836 N N . CYS A 1 225 ? 9.108 -4.760 0.533 1.00 95.25 225 CYS A N 1
ATOM 1837 C CA . CYS A 1 225 ? 10.556 -4.595 0.656 1.00 95.25 225 CYS A CA 1
ATOM 1838 C C . CYS A 1 225 ? 11.050 -4.829 2.091 1.00 95.25 225 CYS A C 1
ATOM 1840 O O . CYS A 1 225 ? 12.078 -5.474 2.304 1.00 95.25 225 CYS A O 1
ATOM 1842 N N . THR A 1 226 ? 10.327 -4.314 3.090 1.00 92.31 226 THR A N 1
ATOM 1843 C CA . THR A 1 226 ? 10.706 -4.473 4.503 1.00 92.31 226 THR A CA 1
ATOM 1844 C C . THR A 1 226 ? 10.567 -5.923 4.945 1.00 92.31 226 THR A C 1
ATOM 1846 O O . THR A 1 226 ? 11.439 -6.444 5.637 1.00 92.31 226 THR A O 1
ATOM 1849 N N . TYR A 1 227 ? 9.480 -6.587 4.554 1.00 92.06 227 TYR A N 1
ATOM 1850 C CA . TYR A 1 227 ? 9.242 -7.977 4.901 1.00 92.06 227 TYR A CA 1
ATOM 1851 C C . TYR A 1 227 ? 10.278 -8.883 4.244 1.00 92.06 227 TYR A C 1
ATOM 1853 O O . TYR A 1 227 ? 10.847 -9.735 4.927 1.00 92.06 227 TYR A O 1
ATOM 1861 N N . ALA A 1 228 ? 10.572 -8.669 2.960 1.00 93.75 228 ALA A N 1
ATOM 1862 C CA . ALA A 1 228 ? 11.635 -9.374 2.261 1.00 93.75 228 ALA A CA 1
ATOM 1863 C C . ALA A 1 228 ? 12.964 -9.225 3.006 1.00 93.75 228 ALA A C 1
ATOM 1865 O O . ALA A 1 228 ? 13.594 -10.228 3.334 1.00 93.75 228 ALA A O 1
ATOM 1866 N N . MET A 1 229 ? 13.350 -8.002 3.378 1.00 93.19 229 MET A N 1
ATOM 1867 C CA . MET A 1 229 ? 14.591 -7.758 4.114 1.00 93.19 229 MET A CA 1
ATOM 1868 C C . MET A 1 229 ? 14.610 -8.459 5.484 1.00 93.19 229 MET A C 1
ATOM 1870 O O . MET A 1 229 ? 15.567 -9.151 5.811 1.00 93.19 229 MET A O 1
ATOM 1874 N N . VAL A 1 230 ? 13.551 -8.335 6.287 1.00 90.94 230 VAL A N 1
ATOM 1875 C CA . VAL A 1 230 ? 13.514 -8.917 7.644 1.00 90.94 230 VAL A CA 1
ATOM 1876 C C . VAL A 1 230 ? 13.435 -10.448 7.624 1.00 90.94 230 VAL A C 1
ATOM 1878 O O . VAL A 1 230 ? 13.986 -11.096 8.509 1.00 90.94 230 VAL A O 1
ATOM 1881 N N . SER A 1 231 ? 12.747 -11.034 6.642 1.00 90.25 231 SER A N 1
ATOM 1882 C CA . SER A 1 231 ? 12.536 -12.488 6.565 1.00 90.25 231 SER A CA 1
ATOM 1883 C C . SER A 1 231 ? 13.605 -13.235 5.767 1.00 90.25 231 SER A C 1
ATOM 1885 O O . SER A 1 231 ? 13.702 -14.452 5.889 1.00 90.25 231 SER A O 1
ATOM 1887 N N . GLY A 1 232 ? 14.373 -12.537 4.927 1.00 91.38 232 GLY A N 1
ATOM 1888 C CA . GLY A 1 232 ? 15.263 -13.164 3.949 1.00 91.38 232 GLY A CA 1
ATOM 1889 C C . GLY A 1 232 ? 14.534 -13.800 2.757 1.00 91.38 232 GLY A C 1
ATOM 1890 O O . GLY A 1 232 ? 15.193 -14.355 1.885 1.00 91.38 232 GLY A O 1
ATOM 1891 N N . LEU A 1 233 ? 13.198 -13.730 2.700 1.00 92.88 233 LEU A N 1
ATOM 1892 C CA . LEU A 1 233 ? 12.410 -14.238 1.575 1.00 92.88 233 LEU A CA 1
ATOM 1893 C C . LEU A 1 233 ? 12.382 -13.228 0.422 1.00 92.88 233 LEU A C 1
ATOM 1895 O O . LEU A 1 233 ? 12.462 -12.022 0.683 1.00 92.88 233 LEU A O 1
ATOM 1899 N N . PRO A 1 234 ? 12.202 -13.681 -0.832 1.00 93.44 234 PRO A N 1
ATOM 1900 C CA . PRO A 1 234 ? 12.053 -12.777 -1.962 1.00 93.44 234 PRO A CA 1
ATOM 1901 C C . PRO A 1 234 ? 10.865 -11.829 -1.800 1.00 93.44 234 PRO A C 1
ATOM 1903 O O . PRO A 1 234 ? 9.812 -12.216 -1.277 1.00 93.44 234 PRO A O 1
ATOM 1906 N N . GLN A 1 235 ? 11.029 -10.595 -2.270 1.00 94.00 235 GLN A N 1
ATOM 1907 C CA . GLN A 1 235 ? 9.910 -9.661 -2.419 1.00 94.00 235 GLN A CA 1
ATOM 1908 C C . GLN A 1 235 ? 8.890 -10.196 -3.441 1.00 94.00 235 GLN A C 1
ATOM 1910 O O . GLN A 1 235 ? 9.236 -10.976 -4.327 1.00 94.00 235 GLN A O 1
ATOM 1915 N N . GLN A 1 236 ? 7.618 -9.824 -3.296 1.00 95.12 236 GLN A N 1
ATOM 1916 C CA . GLN A 1 236 ? 6.535 -10.325 -4.151 1.00 95.12 236 GLN A CA 1
ATOM 1917 C C . GLN A 1 236 ? 6.536 -9.699 -5.545 1.00 95.12 236 GLN A C 1
ATOM 1919 O O . GLN A 1 236 ? 5.991 -10.287 -6.478 1.00 95.12 236 GLN A O 1
ATOM 1924 N N . VAL A 1 237 ? 7.094 -8.497 -5.672 1.00 95.62 237 VAL A N 1
ATOM 1925 C CA . VAL A 1 237 ? 7.108 -7.725 -6.913 1.00 95.62 237 VAL A CA 1
ATOM 1926 C C . VAL A 1 237 ? 8.534 -7.321 -7.249 1.00 95.62 237 VAL A C 1
ATOM 1928 O O . VAL A 1 237 ? 9.308 -6.932 -6.377 1.00 95.62 237 VAL A O 1
ATOM 1931 N N . GLU A 1 238 ? 8.877 -7.376 -8.531 1.00 94.69 238 GLU A N 1
ATOM 1932 C CA . GLU A 1 238 ? 10.135 -6.833 -9.020 1.00 94.69 238 GLU A CA 1
ATOM 1933 C C . GLU A 1 238 ? 9.989 -5.335 -9.295 1.00 94.69 238 GLU A C 1
ATOM 1935 O O . GLU A 1 238 ? 9.132 -4.906 -10.070 1.00 94.69 238 GLU A O 1
ATOM 1940 N N . TYR A 1 239 ? 10.810 -4.528 -8.625 1.00 95.25 239 TYR A N 1
ATOM 1941 C CA . TYR A 1 239 ? 10.752 -3.073 -8.713 1.00 95.25 239 TYR A CA 1
ATOM 1942 C C . TYR A 1 239 ? 11.863 -2.534 -9.609 1.00 95.25 239 TYR A C 1
ATOM 1944 O O . TYR A 1 239 ? 13.035 -2.870 -9.437 1.00 95.25 239 TYR A O 1
ATOM 1952 N N . ASP A 1 240 ? 11.505 -1.626 -10.511 1.00 93.06 240 ASP A N 1
ATOM 1953 C CA . ASP A 1 240 ? 12.467 -0.754 -11.164 1.00 93.06 240 ASP A CA 1
ATOM 1954 C C . ASP A 1 240 ? 12.768 0.444 -10.251 1.00 93.06 240 ASP A C 1
ATOM 1956 O O . ASP A 1 240 ? 11.876 1.214 -9.883 1.00 93.06 240 ASP A O 1
ATOM 1960 N N . THR A 1 241 ? 14.036 0.583 -9.858 1.00 92.25 241 THR A N 1
ATOM 1961 C CA . THR A 1 241 ? 14.527 1.646 -8.968 1.00 92.25 241 THR A CA 1
ATOM 1962 C C . THR A 1 241 ? 15.249 2.766 -9.723 1.00 92.25 241 THR A C 1
ATOM 1964 O O . THR A 1 241 ? 15.854 3.643 -9.097 1.00 92.25 241 THR A O 1
ATOM 1967 N N . THR A 1 242 ? 15.199 2.753 -11.060 1.00 88.06 242 THR A N 1
ATOM 1968 C CA . THR A 1 242 ? 15.868 3.736 -11.918 1.00 88.06 242 THR A CA 1
ATOM 1969 C C . THR A 1 242 ? 15.198 5.106 -11.802 1.00 88.06 242 THR A C 1
ATOM 1971 O O . THR A 1 242 ? 14.006 5.266 -12.050 1.00 88.06 242 THR A O 1
ATOM 1974 N N . ILE A 1 243 ? 15.966 6.123 -11.411 1.00 82.12 243 ILE A N 1
ATOM 1975 C CA . ILE A 1 243 ? 15.459 7.484 -11.213 1.00 82.12 243 ILE A CA 1
ATOM 1976 C C . ILE A 1 243 ? 15.623 8.269 -12.519 1.00 82.12 243 ILE A C 1
ATOM 1978 O O . ILE A 1 243 ? 16.725 8.700 -12.850 1.00 82.12 243 ILE A O 1
ATOM 1982 N N . HIS A 1 244 ? 14.528 8.474 -13.252 1.00 71.31 244 HIS A N 1
ATOM 1983 C CA . HIS A 1 244 ? 14.531 9.265 -14.493 1.00 71.31 244 HIS A CA 1
ATOM 1984 C C . HIS A 1 244 ? 14.378 10.776 -14.259 1.00 71.31 244 HIS A C 1
ATOM 1986 O O . HIS A 1 244 ? 14.613 11.578 -15.160 1.00 71.31 244 HIS A O 1
ATOM 1992 N N . SER A 1 245 ? 13.955 11.191 -13.065 1.00 69.06 245 SER A N 1
ATOM 1993 C CA . SER A 1 245 ? 13.776 12.596 -12.685 1.00 69.06 245 SER A CA 1
ATOM 1994 C C . SER A 1 245 ? 13.984 12.760 -11.178 1.00 69.06 245 SER A C 1
ATOM 1996 O O . SER A 1 245 ? 13.705 11.812 -10.442 1.00 69.06 245 SER A O 1
ATOM 1998 N N . PRO A 1 246 ? 14.471 13.921 -10.696 1.00 68.12 246 PRO A N 1
ATOM 1999 C CA . PRO A 1 246 ? 14.681 14.144 -9.269 1.00 68.12 246 PRO A CA 1
ATOM 2000 C C . PRO A 1 246 ? 13.402 13.860 -8.483 1.00 68.12 246 PRO A C 1
ATOM 2002 O O . PRO A 1 246 ? 12.343 14.393 -8.819 1.00 68.12 246 PRO A O 1
ATOM 2005 N N . LEU A 1 247 ? 13.492 13.033 -7.437 1.00 68.12 247 LEU A N 1
ATOM 2006 C CA . LEU A 1 247 ? 12.340 12.826 -6.571 1.00 68.12 247 LEU A CA 1
ATOM 2007 C C . LEU A 1 247 ? 12.027 14.136 -5.839 1.00 68.12 247 LEU A C 1
ATOM 2009 O O . LEU A 1 247 ? 12.947 14.810 -5.361 1.00 68.12 247 LEU A O 1
ATOM 2013 N N . PRO A 1 248 ? 10.744 14.510 -5.717 1.00 65.94 248 PRO A N 1
ATOM 2014 C CA . PRO A 1 248 ? 10.374 15.687 -4.955 1.00 65.94 248 PRO A CA 1
ATOM 2015 C C . PRO A 1 248 ? 10.844 15.532 -3.504 1.00 65.94 248 PRO A C 1
ATOM 2017 O O . PRO A 1 248 ? 10.572 14.519 -2.856 1.00 65.94 248 PRO A O 1
ATOM 2020 N N . SER A 1 249 ? 11.489 16.577 -2.973 1.00 58.94 249 SER A N 1
ATOM 2021 C CA . SER A 1 249 ? 12.049 16.645 -1.608 1.00 58.94 249 SER A CA 1
ATOM 2022 C C . SER A 1 249 ? 11.013 16.459 -0.488 1.00 58.94 249 SER A C 1
ATOM 2024 O O . SER A 1 249 ? 11.350 16.401 0.694 1.00 58.94 249 SER A O 1
ATOM 2026 N N . SER A 1 250 ? 9.729 16.397 -0.843 1.00 63.47 250 SER A N 1
ATOM 2027 C CA . SER A 1 250 ? 8.596 16.151 0.043 1.00 63.47 250 SER A CA 1
ATOM 2028 C C . SER A 1 250 ? 7.483 15.421 -0.713 1.00 63.47 250 SER A C 1
ATOM 2030 O O . SER A 1 250 ? 6.393 15.957 -0.932 1.00 63.47 250 SER A O 1
ATOM 2032 N N . SER A 1 251 ? 7.763 14.186 -1.142 1.00 68.50 251 SER A N 1
ATOM 2033 C CA . SER A 1 251 ? 6.751 13.341 -1.789 1.00 68.50 251 SER A CA 1
ATOM 2034 C C . SER A 1 251 ? 5.534 13.125 -0.881 1.00 68.50 251 SER A C 1
ATOM 2036 O O . SER A 1 251 ? 5.596 13.182 0.356 1.00 68.50 251 SER A O 1
ATOM 2038 N N . ARG A 1 252 ? 4.382 12.848 -1.501 1.00 69.44 252 ARG A N 1
ATOM 2039 C CA . ARG A 1 252 ? 3.134 12.563 -0.773 1.00 69.44 252 ARG A CA 1
ATOM 2040 C C . ARG A 1 252 ? 3.281 11.341 0.131 1.00 69.44 252 ARG A C 1
ATOM 2042 O O . ARG A 1 252 ? 2.753 11.350 1.243 1.00 69.44 252 ARG A O 1
ATOM 2049 N N . TYR A 1 253 ? 4.033 10.342 -0.320 1.00 71.88 253 TYR A N 1
ATOM 2050 C CA . TYR A 1 253 ? 4.371 9.158 0.458 1.00 71.88 253 TYR A CA 1
ATOM 2051 C C . TYR A 1 253 ? 5.173 9.500 1.720 1.00 71.88 253 TYR A C 1
ATOM 2053 O O . TYR A 1 253 ? 4.761 9.124 2.819 1.00 71.88 253 TYR A O 1
ATOM 2061 N N . GLN A 1 254 ? 6.261 10.267 1.594 1.00 73.38 254 GLN A N 1
ATOM 2062 C CA . GLN A 1 254 ? 7.117 10.615 2.730 1.00 73.38 254 GLN A CA 1
ATOM 2063 C C . GLN A 1 254 ? 6.353 11.419 3.787 1.00 73.38 254 GLN A C 1
ATOM 2065 O O . GLN A 1 254 ? 6.502 11.167 4.983 1.00 73.38 254 GLN A O 1
ATOM 2070 N N . ILE A 1 255 ? 5.474 12.324 3.344 1.00 70.19 255 ILE A N 1
ATOM 2071 C CA . ILE A 1 255 ? 4.569 13.076 4.221 1.00 70.19 255 ILE A CA 1
ATOM 2072 C C . ILE A 1 255 ? 3.492 12.188 4.844 1.00 70.19 255 ILE A C 1
ATOM 2074 O O . ILE A 1 255 ? 2.952 12.580 5.855 1.00 70.19 255 ILE A O 1
ATOM 2078 N N . THR A 1 256 ? 3.135 11.031 4.290 1.00 72.38 256 THR A N 1
ATOM 2079 C CA . THR A 1 256 ? 2.066 10.189 4.866 1.00 72.38 256 THR A CA 1
ATOM 2080 C C . THR A 1 256 ? 2.624 9.122 5.808 1.00 72.38 256 THR A C 1
ATOM 2082 O O . THR A 1 256 ? 2.018 8.808 6.829 1.00 72.38 256 THR A O 1
ATOM 2085 N N . HIS A 1 257 ? 3.791 8.564 5.482 1.00 73.56 257 HIS A N 1
ATOM 2086 C CA . HIS A 1 257 ? 4.344 7.398 6.175 1.00 73.56 257 HIS A CA 1
ATOM 2087 C C . HIS A 1 257 ? 5.597 7.704 7.004 1.00 73.56 257 HIS A C 1
ATOM 2089 O O . HIS A 1 257 ? 6.083 6.823 7.723 1.00 73.56 257 HIS A O 1
ATOM 2095 N N . GLY A 1 258 ? 6.135 8.927 6.918 1.00 77.06 258 GLY A N 1
ATOM 2096 C CA . GLY A 1 258 ? 7.360 9.313 7.620 1.00 77.06 258 GLY A CA 1
ATOM 2097 C C . GLY A 1 258 ? 8.529 8.395 7.262 1.00 77.06 258 GLY A C 1
ATOM 2098 O O . GLY A 1 258 ? 9.269 7.955 8.147 1.00 77.06 258 GLY A O 1
ATOM 2099 N N . PHE A 1 259 ? 8.625 8.012 5.986 1.00 82.94 259 PHE A N 1
ATOM 2100 C CA . PHE A 1 259 ? 9.663 7.136 5.454 1.00 82.94 259 PHE A CA 1
ATOM 2101 C C . PHE A 1 259 ? 10.282 7.775 4.200 1.00 82.94 259 PHE A C 1
ATOM 2103 O O . PHE A 1 259 ? 9.526 8.137 3.298 1.00 82.94 259 PHE A O 1
ATOM 2110 N N . PRO A 1 260 ? 11.614 7.953 4.137 1.00 86.31 260 PRO A N 1
ATOM 2111 C CA . PRO A 1 260 ? 12.277 8.556 2.984 1.00 86.31 260 PRO A CA 1
ATOM 2112 C C . PRO A 1 260 ? 12.106 7.714 1.718 1.00 86.31 260 PRO A C 1
ATOM 2114 O O . PRO A 1 260 ? 12.179 6.483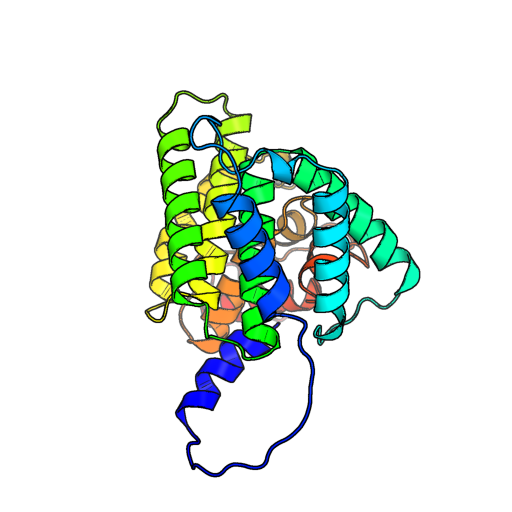 1.774 1.00 86.31 260 PRO A O 1
ATOM 2117 N N . ASN A 1 261 ? 11.919 8.373 0.575 1.00 87.06 261 ASN A N 1
ATOM 2118 C CA . ASN A 1 261 ? 11.781 7.693 -0.713 1.00 87.06 261 ASN A CA 1
ATOM 2119 C C . ASN A 1 261 ? 13.052 6.914 -1.072 1.00 87.06 261 ASN A C 1
ATOM 2121 O O . ASN A 1 261 ? 12.991 5.763 -1.494 1.00 87.06 261 ASN A O 1
ATOM 2125 N N . GLU A 1 262 ? 14.207 7.540 -0.856 1.00 88.06 262 GLU A N 1
ATOM 2126 C CA . GLU A 1 262 ? 15.534 7.016 -1.170 1.00 88.06 262 GLU A CA 1
ATOM 2127 C C . GLU A 1 262 ? 15.807 5.734 -0.391 1.00 88.06 262 GLU A C 1
ATOM 2129 O O . GLU A 1 262 ? 16.372 4.784 -0.927 1.00 88.06 262 GLU A O 1
ATOM 2134 N N . LEU A 1 263 ? 15.349 5.682 0.863 1.00 90.06 263 LEU A N 1
ATOM 2135 C CA . LEU A 1 263 ? 15.483 4.490 1.688 1.00 90.06 263 LEU A CA 1
ATOM 2136 C C . LEU A 1 263 ? 14.634 3.338 1.139 1.00 90.06 263 LEU A C 1
ATOM 2138 O O . LEU A 1 263 ? 15.084 2.198 1.167 1.00 90.06 263 LEU A O 1
ATOM 2142 N N . LEU A 1 264 ? 13.438 3.609 0.604 1.00 92.12 264 LEU A N 1
ATOM 2143 C CA . LEU A 1 264 ? 12.609 2.560 0.002 1.00 92.12 264 LEU A CA 1
ATOM 2144 C C . LEU A 1 264 ? 13.224 2.043 -1.305 1.00 92.12 264 LEU A C 1
ATOM 2146 O O . LEU A 1 264 ? 13.304 0.833 -1.501 1.00 92.12 264 LEU A O 1
ATOM 2150 N N . LEU A 1 265 ? 13.713 2.946 -2.158 1.00 93.25 265 LEU A N 1
ATOM 2151 C CA . LEU A 1 265 ? 14.425 2.583 -3.387 1.00 93.25 265 LEU A CA 1
ATOM 2152 C C . LEU A 1 265 ? 15.664 1.733 -3.084 1.00 93.25 265 LEU A C 1
ATOM 2154 O O . LEU A 1 265 ? 15.898 0.727 -3.748 1.00 93.25 265 LEU A O 1
ATOM 2158 N N . MET A 1 266 ? 16.425 2.103 -2.052 1.00 93.12 266 MET A N 1
ATOM 2159 C CA . MET A 1 266 ? 17.594 1.346 -1.609 1.00 93.12 266 MET A CA 1
ATOM 2160 C C . MET A 1 266 ? 17.214 -0.044 -1.087 1.00 93.12 266 MET A C 1
ATOM 2162 O O . MET A 1 266 ? 17.890 -1.011 -1.416 1.00 93.12 266 MET A O 1
ATOM 2166 N N . LEU A 1 267 ? 16.138 -0.169 -0.303 1.00 94.31 267 LEU A N 1
ATOM 2167 C CA . LEU A 1 267 ? 15.677 -1.474 0.182 1.00 94.31 267 LEU A CA 1
ATOM 2168 C C . LEU A 1 267 ? 15.285 -2.405 -0.970 1.00 94.31 267 LEU A C 1
ATOM 2170 O O . LEU A 1 267 ? 15.680 -3.569 -0.966 1.00 94.31 267 LEU A O 1
ATOM 2174 N N . ALA A 1 268 ? 14.558 -1.892 -1.964 1.00 95.50 268 ALA A N 1
ATOM 2175 C CA . ALA A 1 268 ? 14.189 -2.659 -3.150 1.00 95.50 268 ALA A CA 1
ATOM 2176 C C . ALA A 1 268 ? 15.426 -3.127 -3.942 1.00 95.50 268 ALA A C 1
ATOM 2178 O O . ALA A 1 268 ? 15.503 -4.286 -4.343 1.00 95.50 268 ALA A O 1
ATOM 2179 N N . ASP A 1 269 ? 16.418 -2.249 -4.119 1.00 93.75 269 ASP A N 1
ATOM 2180 C CA . ASP A 1 269 ? 17.670 -2.556 -4.826 1.00 93.75 269 ASP A CA 1
ATOM 2181 C C . ASP A 1 269 ? 18.524 -3.592 -4.069 1.00 93.75 269 ASP A C 1
ATOM 2183 O O . ASP A 1 269 ? 19.038 -4.539 -4.667 1.00 93.75 269 ASP A O 1
ATOM 2187 N N . ILE A 1 270 ? 18.614 -3.476 -2.736 1.00 94.38 270 ILE A N 1
ATOM 2188 C CA . ILE A 1 270 ? 19.290 -4.458 -1.872 1.00 94.38 270 ILE A CA 1
ATOM 2189 C C . ILE A 1 270 ? 18.622 -5.832 -1.988 1.00 94.38 270 ILE A C 1
ATOM 2191 O O . ILE A 1 270 ? 19.324 -6.833 -2.144 1.00 94.38 270 ILE A O 1
ATOM 2195 N N . ASN A 1 271 ? 17.288 -5.889 -1.928 1.00 95.38 271 ASN A N 1
ATOM 2196 C CA . ASN A 1 271 ? 16.546 -7.141 -2.070 1.00 95.38 271 ASN A CA 1
ATOM 2197 C C . ASN A 1 271 ? 16.780 -7.769 -3.448 1.00 95.38 271 ASN A C 1
ATOM 2199 O O . ASN A 1 271 ? 17.102 -8.951 -3.518 1.00 95.38 271 ASN A O 1
ATOM 2203 N N . ALA A 1 272 ? 16.724 -6.979 -4.525 1.00 93.69 272 ALA A N 1
ATOM 2204 C CA . ALA A 1 272 ? 17.009 -7.461 -5.876 1.00 93.69 272 ALA A CA 1
ATOM 2205 C C . ALA A 1 272 ? 18.427 -8.050 -5.995 1.00 93.69 272 ALA A C 1
ATOM 2207 O O . ALA A 1 272 ? 18.604 -9.121 -6.574 1.00 93.69 272 ALA A O 1
ATOM 2208 N N . CYS A 1 273 ? 19.434 -7.395 -5.402 1.00 92.31 273 CYS A N 1
ATOM 2209 C CA . CYS A 1 273 ? 20.805 -7.912 -5.362 1.00 92.31 273 CYS A CA 1
ATOM 2210 C C . CYS A 1 273 ? 20.902 -9.237 -4.598 1.00 92.31 273 CYS A C 1
ATOM 2212 O O . CYS A 1 273 ? 21.539 -10.178 -5.068 1.00 92.31 273 CYS A O 1
ATOM 2214 N N . ARG A 1 274 ? 20.279 -9.312 -3.416 1.00 93.81 274 ARG A N 1
ATOM 2215 C CA . ARG A 1 274 ? 20.271 -10.518 -2.578 1.00 93.81 274 ARG A CA 1
ATOM 2216 C C . ARG A 1 274 ? 19.600 -11.691 -3.291 1.00 93.81 274 ARG A C 1
ATOM 2218 O O . ARG A 1 274 ? 20.107 -12.806 -3.230 1.00 93.81 274 ARG A O 1
ATOM 2225 N N . ASP A 1 275 ? 18.493 -11.424 -3.974 1.00 91.75 275 ASP A N 1
ATOM 2226 C CA . ASP A 1 275 ? 17.705 -12.429 -4.688 1.00 91.75 275 ASP A CA 1
ATOM 2227 C C . ASP A 1 275 ? 18.338 -12.814 -6.040 1.00 91.75 275 ASP A C 1
ATOM 2229 O O . ASP A 1 275 ? 17.777 -13.621 -6.777 1.00 91.75 275 ASP A O 1
ATOM 2233 N N . MET A 1 276 ? 19.519 -12.261 -6.360 1.00 89.19 276 MET A N 1
ATOM 2234 C CA . MET A 1 276 ? 20.236 -12.453 -7.624 1.00 89.19 276 MET A CA 1
ATOM 2235 C C . MET A 1 276 ? 19.365 -12.138 -8.846 1.00 89.19 276 MET A C 1
ATOM 2237 O O . MET A 1 276 ? 19.457 -12.813 -9.874 1.00 89.19 276 MET A O 1
ATOM 2241 N N . SER A 1 277 ? 18.522 -11.104 -8.740 1.00 86.94 277 SER A N 1
ATOM 2242 C CA . SER A 1 277 ? 17.728 -10.638 -9.874 1.00 86.94 277 SER A CA 1
ATOM 2243 C C . SER A 1 277 ? 18.660 -10.309 -11.050 1.00 86.94 277 SER A C 1
ATOM 2245 O O . SER A 1 277 ? 19.683 -9.637 -10.861 1.00 86.94 277 SER A O 1
ATOM 2247 N N . PRO A 1 278 ? 18.310 -10.715 -12.284 1.00 84.31 278 PRO A N 1
ATOM 2248 C CA . PRO A 1 278 ? 19.073 -10.350 -13.476 1.00 84.31 278 PRO A CA 1
ATOM 2249 C C . PRO A 1 278 ? 19.105 -8.830 -13.716 1.00 84.31 278 PRO A C 1
ATOM 2251 O O . PRO A 1 278 ? 19.948 -8.346 -14.473 1.00 84.31 278 PRO A O 1
ATOM 2254 N N . HIS A 1 279 ? 18.222 -8.083 -13.050 1.00 81.81 279 HIS A N 1
ATOM 2255 C CA . HIS A 1 279 ? 18.075 -6.634 -13.136 1.00 81.81 279 HIS A CA 1
ATOM 2256 C C . HIS A 1 279 ? 18.659 -5.890 -11.929 1.00 81.81 279 HIS A C 1
ATOM 2258 O O . HIS A 1 279 ? 18.572 -4.662 -11.870 1.00 81.81 279 HIS A O 1
ATOM 2264 N N . ALA A 1 280 ? 19.264 -6.603 -10.975 1.00 80.62 280 ALA A N 1
ATOM 2265 C CA . ALA A 1 280 ? 19.964 -5.983 -9.862 1.00 80.62 280 ALA A CA 1
ATOM 2266 C C . ALA A 1 280 ? 21.084 -5.066 -10.376 1.00 80.62 280 ALA A C 1
ATOM 2268 O O . ALA A 1 280 ? 21.849 -5.438 -11.277 1.00 80.62 280 ALA A O 1
ATOM 2269 N N . ARG A 1 281 ? 21.216 -3.866 -9.794 1.00 74.94 281 ARG A N 1
ATOM 2270 C CA . ARG A 1 281 ? 22.326 -2.973 -10.134 1.00 74.94 281 ARG A CA 1
ATOM 2271 C C . ARG A 1 281 ? 23.648 -3.669 -9.831 1.00 74.94 281 ARG A C 1
ATOM 2273 O O . ARG A 1 281 ? 23.984 -3.940 -8.679 1.00 74.94 281 ARG A O 1
ATOM 2280 N N . ARG A 1 282 ? 24.434 -3.935 -10.876 1.00 62.28 282 ARG A N 1
ATOM 2281 C CA . ARG A 1 282 ? 25.818 -4.377 -10.701 1.00 62.28 282 ARG A CA 1
ATOM 2282 C C . ARG A 1 282 ? 26.588 -3.224 -10.069 1.00 62.28 282 ARG A C 1
ATOM 2284 O O . ARG A 1 282 ? 26.566 -2.114 -10.597 1.00 62.28 282 ARG A O 1
ATOM 2291 N N . ARG A 1 283 ? 27.246 -3.480 -8.936 1.00 54.91 283 ARG A N 1
ATOM 2292 C CA . ARG A 1 283 ? 28.226 -2.537 -8.389 1.00 54.91 283 ARG A CA 1
ATOM 2293 C C . ARG A 1 283 ? 29.328 -2.379 -9.437 1.00 54.91 283 ARG A C 1
ATOM 2295 O O . ARG A 1 283 ? 30.004 -3.360 -9.744 1.00 54.91 283 ARG A O 1
ATOM 2302 N N . GLY A 1 284 ? 29.402 -1.191 -10.036 1.00 43.22 284 GLY A N 1
ATOM 2303 C CA . GLY A 1 284 ? 30.579 -0.740 -10.775 1.00 43.22 284 GLY A CA 1
ATOM 2304 C C . GLY A 1 284 ? 31.741 -0.484 -9.831 1.00 43.22 284 GLY A C 1
ATOM 2305 O O . GLY A 1 284 ? 31.471 -0.225 -8.633 1.00 43.22 284 GLY A O 1
#

Organism: NCBI:txid456999